Protein AF-0000000086955171 (afdb_homodimer)

Nearest PDB structures (foldseek):
  4yei-assembly3_C  TM=7.256E-01  e=2.976E-11  synthetic construct
  4yc5-assembly1_A  TM=7.145E-01  e=1.387E-10  synthetic construct
  4ycq-assembly1_A-2  TM=5.411E-01  e=2.976E-11  synthetic construct
  2j8k-assembly1_A  TM=6.136E-01  e=1.317E-10  Nostoc punctiforme
  5dzb-assembly3_E  TM=5.858E-01  e=3.675E-10  synthetic construct

Sequence (296 aa):
MANLSRCNLAHANLCCANLERADLSGSVLDYANLQGVKMLCSNAEGASLKSCNFEDPSGLKANLEGANLKGVDMEGSQMTGINLRVATLKNAKLKNCNLRGATLAGTDLENCDLSGCDLQEANLRGSNVKGAIFEEMLTPLHMSQSVRMANLSRCNLAHANLCCANLERADLSGSVLDYANLQGVKMLCSNAEGASLKSCNFEDPSGLKANLEGANLKGVDMEGSQMTGINLRVATLKNAKLKNCNLRGATLAGTDLENCDLSGCDLQEANLRGSNVKGAIFEEMLTPLHMSQSVR

Foldseek 3Di:
DAEQDLHEQDQHECALPEQDQYEHDNYEHDQYEQALYEHAQYEHHQYEQEQYEHDDPVPRAYEHDQYEQDCYEHDNYEHDLHEDHLYEHANYEQALYEHHNYEQANYECALYEDENYECHNYHNANYACHNYHHHNYPDDDPVPRPND/DAEQDLHEQDQHECALPEQDQYEHDNYEHDQYEQALYEHAQYEHAQYEQEQYENDDPVPRAYEHDQYEQDCYEHDNYEHDLHEDHLYEHANYEQALYEHHNYEQANYECALYEDENYECHNYHNANYACHNYHHHNYPDDDPPPRDND

InterPro domains:
  IPR001646 Pentapeptide repeat [PF00805] (2-39)
  IPR001646 Pentapeptide repeat [PF00805] (61-85)
  IPR001646 Pentapeptide repeat [PF00805] (97-135)
  IPR051082 Pentapeptide repeat and BTB/POZ domain-containing protein [PTHR14136] (1-148)

Solvent-accessible surface area (backbone atoms only — not comparable to full-atom values): 11760 Å² total; per-residue (Å²): 92,25,33,40,45,60,17,37,39,51,59,19,36,37,49,58,20,34,37,44,48,16,33,33,31,48,12,34,32,35,49,14,36,33,21,32,20,32,28,37,46,14,34,30,37,50,13,35,35,30,44,20,37,25,53,34,95,87,65,44,52,18,33,32,34,45,15,36,30,34,44,18,34,32,36,49,15,38,31,45,42,24,31,33,34,49,13,35,30,36,51,16,35,34,34,45,16,34,31,33,45,15,34,32,33,45,15,33,31,32,44,16,34,37,30,41,18,30,44,46,77,38,39,46,42,62,18,38,56,58,72,40,40,68,51,69,48,73,36,78,72,76,63,80,52,51,71,112,92,25,33,39,44,61,17,36,38,49,58,18,36,37,49,57,19,34,37,44,49,16,32,32,32,48,13,33,32,35,50,14,35,34,20,32,19,33,28,37,47,15,34,29,38,50,14,34,36,30,43,19,36,25,54,34,95,86,64,45,51,17,32,32,34,44,14,36,30,35,44,18,34,33,38,49,15,38,30,42,41,24,31,33,34,48,13,35,30,36,50,16,36,34,33,45,17,35,31,32,44,14,33,31,33,46,15,32,30,31,45,16,34,36,30,41,18,30,44,46,76,39,39,47,42,62,17,37,56,58,73,40,40,68,51,69,48,74,36,79,72,76,62,81,51,50,71,113

pLDDT: mean 93.08, std 12.53, range [38.97, 98.94]

Structure (mmCIF, N/CA/C/O backbone):
data_AF-0000000086955171-model_v1
#
loop_
_entity.id
_entity.type
_entity.pdbx_description
1 polymer 'BTB/POZ domain-containing protein KCTD9-like'
#
loop_
_atom_site.group_PDB
_atom_site.id
_atom_site.type_symbol
_atom_site.label_atom_id
_atom_site.label_alt_id
_atom_site.label_comp_id
_atom_site.label_asym_id
_atom_site.label_entity_id
_atom_site.label_seq_id
_atom_site.pdbx_PDB_ins_code
_atom_site.Cartn_x
_atom_site.Cartn_y
_atom_site.Cartn_z
_atom_site.occupancy
_atom_site.B_iso_or_equiv
_atom_site.auth_seq_id
_atom_site.auth_comp_id
_atom_site.auth_asym_id
_atom_site.auth_atom_id
_atom_site.pdbx_PDB_model_num
ATOM 1 N N . MET A 1 1 ? -12.992 -2.246 3.184 1 87.06 1 MET A N 1
ATOM 2 C CA . MET A 1 1 ? -12.188 -2.906 2.158 1 87.06 1 MET A CA 1
ATOM 3 C C . MET A 1 1 ? -11.25 -1.917 1.485 1 87.06 1 MET A C 1
ATOM 5 O O . MET A 1 1 ? -11.664 -0.837 1.066 1 87.06 1 MET A O 1
ATOM 9 N N . ALA A 1 2 ? -9.984 -2.277 1.567 1 95.88 2 ALA A N 1
ATOM 10 C CA . ALA A 1 2 ? -9.031 -1.368 0.937 1 95.88 2 ALA A CA 1
ATOM 11 C C . ALA A 1 2 ? -9.094 -1.479 -0.584 1 95.88 2 ALA A C 1
ATOM 13 O O . ALA A 1 2 ? -9.312 -2.564 -1.125 1 95.88 2 ALA A O 1
ATOM 14 N N . ASN A 1 3 ? -9.055 -0.329 -1.265 1 98.19 3 ASN A N 1
ATOM 15 C CA . ASN A 1 3 ? -8.953 -0.269 -2.719 1 98.19 3 ASN A CA 1
ATOM 16 C C . ASN A 1 3 ? -7.609 0.307 -3.162 1 98.19 3 ASN A C 1
ATOM 18 O O . ASN A 1 3 ? -7.348 1.498 -2.979 1 98.19 3 ASN A O 1
ATOM 22 N N . LEU A 1 4 ? -6.773 -0.566 -3.686 1 98.25 4 LEU A N 1
ATOM 23 C CA . LEU A 1 4 ? -5.449 -0.206 -4.18 1 98.25 4 LEU A CA 1
ATOM 24 C C . LEU A 1 4 ? -5.344 -0.458 -5.68 1 98.25 4 LEU A C 1
ATOM 26 O O . LEU A 1 4 ? -4.254 -0.722 -6.195 1 98.25 4 LEU A O 1
ATOM 30 N N . SER A 1 5 ? -6.52 -0.448 -6.371 1 98.19 5 SER A N 1
ATOM 31 C CA . SER A 1 5 ? -6.512 -0.681 -7.812 1 98.19 5 SER A CA 1
ATOM 32 C C . SER A 1 5 ? -5.688 0.377 -8.539 1 98.19 5 SER A C 1
ATOM 34 O O . SER A 1 5 ? -5.734 1.558 -8.188 1 98.19 5 SER A O 1
ATOM 36 N N . ARG A 1 6 ? -4.852 -0.09 -9.445 1 97.75 6 ARG A N 1
ATOM 37 C CA . ARG A 1 6 ? -4.051 0.724 -10.352 1 97.75 6 ARG A CA 1
ATOM 38 C C . ARG A 1 6 ? -2.98 1.498 -9.594 1 97.75 6 ARG A C 1
ATOM 40 O O . ARG A 1 6 ? -2.322 2.377 -10.156 1 97.75 6 ARG A O 1
ATOM 47 N N . CYS A 1 7 ? -2.771 1.137 -8.336 1 98.12 7 CYS A N 1
ATOM 48 C CA . CYS A 1 7 ? -1.687 1.752 -7.582 1 98.12 7 CYS A CA 1
ATOM 49 C C . CYS A 1 7 ? -0.346 1.121 -7.938 1 98.12 7 CYS A C 1
ATOM 51 O O . CYS A 1 7 ? -0.301 0.026 -8.5 1 98.12 7 CYS A O 1
ATOM 53 N N . ASN A 1 8 ? 0.705 1.917 -7.719 1 98.56 8 ASN A N 1
ATOM 54 C CA . ASN A 1 8 ? 2.059 1.406 -7.902 1 98.56 8 ASN A CA 1
ATOM 55 C C . ASN A 1 8 ? 2.756 1.169 -6.562 1 98.56 8 ASN A C 1
ATOM 57 O O . ASN A 1 8 ? 3.129 2.121 -5.875 1 98.56 8 ASN A O 1
ATOM 61 N N . LEU A 1 9 ? 2.932 -0.062 -6.258 1 98.19 9 LEU A N 1
ATOM 62 C CA . LEU A 1 9 ? 3.551 -0.509 -5.016 1 98.19 9 LEU A CA 1
ATOM 63 C C . LEU A 1 9 ? 4.852 -1.255 -5.293 1 98.19 9 LEU A C 1
ATOM 65 O O . LEU A 1 9 ? 5.246 -2.129 -4.52 1 98.19 9 LEU A O 1
ATOM 69 N N . ALA A 1 10 ? 5.492 -0.911 -6.438 1 98.44 10 ALA A N 1
ATOM 70 C CA . ALA A 1 10 ? 6.746 -1.576 -6.773 1 98.44 10 ALA A CA 1
ATOM 71 C C . ALA A 1 10 ? 7.797 -1.34 -5.691 1 98.44 10 ALA A C 1
ATOM 73 O O . ALA A 1 10 ? 7.93 -0.226 -5.18 1 98.44 10 ALA A O 1
ATOM 74 N N . HIS A 1 11 ? 8.461 -2.396 -5.336 1 97.5 11 HIS A N 1
ATOM 75 C CA . HIS A 1 11 ? 9.57 -2.371 -4.387 1 97.5 11 HIS A CA 1
ATOM 76 C C . HIS A 1 11 ? 9.07 -2.131 -2.967 1 97.5 11 HIS A C 1
ATOM 78 O O . HIS A 1 11 ? 9.875 -2.025 -2.033 1 97.5 11 HIS A O 1
ATOM 84 N N . ALA A 1 12 ? 7.801 -2.078 -2.738 1 98.12 12 ALA A N 1
ATOM 85 C CA . ALA A 1 12 ? 7.27 -1.883 -1.394 1 98.12 12 ALA A CA 1
ATOM 86 C C . ALA A 1 12 ? 7.57 -3.086 -0.504 1 98.12 12 ALA A C 1
ATOM 88 O O . ALA A 1 12 ? 7.758 -4.199 -0.999 1 98.12 12 ALA A O 1
ATOM 89 N N . ASN A 1 13 ? 7.715 -2.789 0.777 1 98.31 13 ASN A N 1
ATOM 90 C CA . ASN A 1 13 ? 7.77 -3.854 1.773 1 98.31 13 ASN A CA 1
ATOM 91 C C . ASN A 1 13 ? 6.422 -4.031 2.475 1 98.31 13 ASN A C 1
ATOM 93 O O . ASN A 1 13 ? 6.062 -3.236 3.342 1 98.31 13 ASN A O 1
ATOM 97 N N . LEU A 1 14 ? 5.719 -5.086 2.09 1 98.06 14 LEU A N 1
ATOM 98 C CA . LEU A 1 14 ? 4.383 -5.359 2.607 1 98.06 14 LEU A CA 1
ATOM 99 C C . LEU A 1 14 ? 4.391 -6.594 3.506 1 98.06 14 LEU A C 1
ATOM 101 O O . LEU A 1 14 ? 3.391 -7.309 3.592 1 98.06 14 LEU A O 1
ATOM 105 N N . CYS A 1 15 ? 5.59 -6.836 4.09 1 96.56 15 CYS A N 1
ATOM 106 C CA . CYS A 1 15 ? 5.73 -8.008 4.949 1 96.56 15 CYS A CA 1
ATOM 107 C C . CYS A 1 15 ? 4.672 -8.008 6.047 1 96.56 15 CYS A C 1
ATOM 109 O O . CYS A 1 15 ? 4.512 -7.016 6.758 1 96.56 15 CYS A O 1
ATOM 111 N N . CYS A 1 16 ? 3.965 -9.07 6.043 1 95.56 16 CYS A N 1
ATOM 112 C CA . CYS A 1 16 ? 2.992 -9.359 7.094 1 95.56 16 CYS A CA 1
ATOM 113 C C . CYS A 1 16 ? 1.795 -8.422 6.996 1 95.56 16 CYS A C 1
ATOM 115 O O . CYS A 1 16 ? 1.016 -8.305 7.945 1 95.56 16 CYS A O 1
ATOM 117 N N . ALA A 1 17 ? 1.565 -7.75 5.875 1 97.88 17 ALA A N 1
ATOM 118 C CA . ALA A 1 17 ? 0.38 -6.922 5.668 1 97.88 17 ALA A CA 1
ATOM 119 C C . ALA A 1 17 ? -0.874 -7.781 5.539 1 97.88 17 ALA A C 1
ATOM 121 O O . ALA A 1 17 ? -0.795 -8.953 5.152 1 97.88 17 ALA A O 1
ATOM 122 N N . ASN A 1 18 ? -1.993 -7.211 6 1 98.19 18 ASN A N 1
ATOM 123 C CA . ASN A 1 18 ? -3.291 -7.832 5.762 1 98.19 18 ASN A CA 1
ATOM 124 C C . ASN A 1 18 ? -4.066 -7.109 4.664 1 98.19 18 ASN A C 1
ATOM 126 O O . ASN A 1 18 ? -4.496 -5.969 4.852 1 98.19 18 ASN A O 1
ATOM 130 N N . LEU A 1 19 ? -4.25 -7.781 3.547 1 98.31 19 LEU A N 1
ATOM 131 C CA . LEU A 1 19 ? -4.953 -7.258 2.383 1 98.31 19 LEU A CA 1
ATOM 132 C C . LEU A 1 19 ? -6.129 -8.156 2.01 1 98.31 19 LEU A C 1
ATOM 134 O O . LEU A 1 19 ? -6.422 -8.344 0.828 1 98.31 19 LEU A O 1
ATOM 138 N N . GLU A 1 20 ? -6.715 -8.742 3.057 1 97.94 20 GLU A N 1
ATOM 139 C CA . GLU A 1 20 ? -7.891 -9.578 2.836 1 97.94 20 GLU A CA 1
ATOM 140 C C . GLU A 1 20 ? -9.008 -8.797 2.156 1 97.94 20 GLU A C 1
ATOM 142 O O . GLU A 1 20 ? -9.359 -7.695 2.592 1 97.94 20 GLU A O 1
ATOM 147 N N . ARG A 1 21 ? -9.438 -9.281 1.086 1 98.12 21 ARG A N 1
ATOM 148 C CA . ARG A 1 21 ? -10.57 -8.766 0.318 1 98.12 21 ARG A CA 1
ATOM 149 C C . ARG A 1 21 ? -10.227 -7.434 -0.335 1 98.12 21 ARG A C 1
ATOM 151 O O . ARG A 1 21 ? -11.102 -6.746 -0.86 1 98.12 21 ARG A O 1
ATOM 158 N N . ALA A 1 22 ? -9.016 -7.039 -0.329 1 98.5 22 ALA A N 1
ATOM 159 C CA . ALA A 1 22 ? -8.625 -5.777 -0.956 1 98.5 22 ALA A CA 1
ATOM 160 C C . ALA A 1 22 ? -8.711 -5.871 -2.477 1 98.5 22 ALA A C 1
ATOM 162 O O . ALA A 1 22 ? -8.656 -6.965 -3.043 1 98.5 22 ALA A O 1
ATOM 163 N N . ASP A 1 23 ? -8.945 -4.738 -3.051 1 98.69 23 ASP A N 1
ATOM 164 C CA . ASP A 1 23 ? -8.875 -4.66 -4.508 1 98.69 23 ASP A CA 1
ATOM 165 C C . ASP A 1 23 ? -7.496 -4.18 -4.965 1 98.69 23 ASP A C 1
ATOM 167 O O . ASP A 1 23 ? -7.121 -3.029 -4.719 1 98.69 23 ASP A O 1
ATOM 171 N N . LEU A 1 24 ? -6.738 -5.062 -5.609 1 98.62 24 LEU A N 1
ATOM 172 C CA . LEU A 1 24 ? -5.414 -4.762 -6.137 1 98.62 24 LEU A CA 1
ATOM 173 C C . LEU A 1 24 ? -5.398 -4.863 -7.66 1 98.62 24 LEU A C 1
ATOM 175 O O . LEU A 1 24 ? -4.344 -5.062 -8.266 1 98.62 24 LEU A O 1
ATOM 179 N N . SER A 1 25 ? -6.645 -4.812 -8.273 1 98.62 25 SER A N 1
ATOM 180 C CA . SER A 1 25 ? -6.719 -5 -9.719 1 98.62 25 SER A CA 1
ATOM 181 C C . SER A 1 25 ? -5.891 -3.955 -10.453 1 98.62 25 SER A C 1
ATOM 183 O O . SER A 1 25 ? -5.949 -2.766 -10.133 1 98.62 25 SER A O 1
ATOM 185 N N . GLY A 1 26 ? -5.137 -4.426 -11.375 1 98.62 26 GLY A N 1
ATOM 186 C CA . GLY A 1 26 ? -4.348 -3.549 -12.219 1 98.62 26 GLY A CA 1
ATOM 187 C C . GLY A 1 26 ? -3.191 -2.889 -11.492 1 98.62 26 GLY A C 1
ATOM 188 O O . GLY A 1 26 ? -2.498 -2.039 -12.055 1 98.62 26 GLY A O 1
ATOM 189 N N . SER A 1 27 ? -2.9 -3.24 -10.281 1 98.62 27 SER A N 1
ATOM 190 C CA . SER A 1 27 ? -1.805 -2.639 -9.523 1 98.62 27 SER A CA 1
ATOM 191 C C . SER A 1 27 ? -0.461 -3.232 -9.938 1 98.62 27 SER A C 1
ATOM 193 O O . SER A 1 27 ? -0.413 -4.242 -10.641 1 98.62 27 SER A O 1
ATOM 195 N N . VAL A 1 28 ? 0.596 -2.525 -9.578 1 98.81 28 VAL A N 1
ATOM 196 C CA . VAL A 1 28 ? 1.957 -2.988 -9.836 1 98.81 28 VAL A CA 1
ATOM 197 C C . VAL A 1 28 ? 2.666 -3.258 -8.508 1 98.81 28 VAL A C 1
ATOM 199 O O . VAL A 1 28 ? 2.898 -2.336 -7.723 1 98.81 28 VAL A O 1
ATOM 202 N N . LEU A 1 29 ? 2.994 -4.555 -8.25 1 98.75 29 LEU A N 1
ATOM 203 C CA . LEU A 1 29 ? 3.693 -4.934 -7.023 1 98.75 29 LEU A CA 1
ATOM 204 C C . LEU A 1 29 ? 5.062 -5.527 -7.34 1 98.75 29 LEU A C 1
ATOM 206 O O . LEU A 1 29 ? 5.609 -6.289 -6.543 1 98.75 29 LEU A O 1
ATOM 210 N N . ASP A 1 30 ? 5.625 -5.16 -8.562 1 98.81 30 ASP A N 1
ATOM 211 C CA . ASP A 1 30 ? 6.887 -5.762 -8.984 1 98.81 30 ASP A CA 1
ATOM 212 C C . ASP A 1 30 ? 7.977 -5.547 -7.938 1 98.81 30 ASP A C 1
ATOM 214 O O . ASP A 1 30 ? 8.125 -4.445 -7.41 1 98.81 30 ASP A O 1
ATOM 218 N N . TYR A 1 31 ? 8.727 -6.621 -7.586 1 98.31 31 TYR A N 1
ATOM 219 C CA . TYR A 1 31 ? 9.875 -6.637 -6.688 1 98.31 31 TYR A CA 1
ATOM 220 C C . TYR A 1 31 ? 9.453 -6.355 -5.254 1 98.31 31 TYR A C 1
ATOM 222 O O . TYR A 1 31 ? 10.297 -6.117 -4.383 1 98.31 31 TYR A O 1
ATOM 230 N N . ALA A 1 32 ? 8.203 -6.375 -4.93 1 98.62 32 ALA A N 1
ATOM 231 C CA . ALA A 1 32 ? 7.727 -6.137 -3.572 1 98.62 32 ALA A CA 1
ATOM 232 C C . ALA A 1 32 ? 8.039 -7.32 -2.662 1 98.62 32 ALA 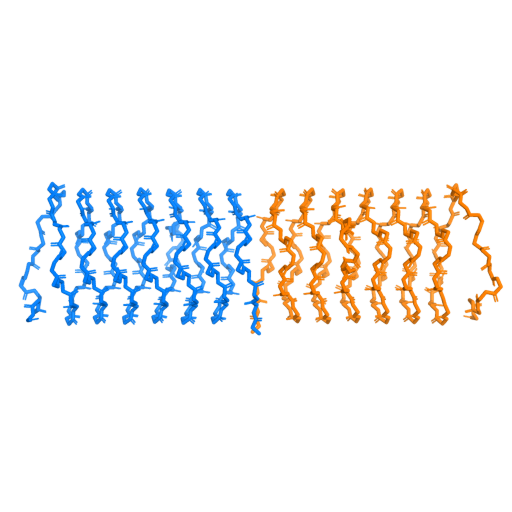A C 1
ATOM 234 O O . ALA A 1 32 ? 8.164 -8.453 -3.131 1 98.62 32 ALA A O 1
ATOM 235 N N . ASN A 1 33 ? 8.25 -7.02 -1.461 1 98.44 33 ASN A N 1
ATOM 236 C CA . ASN A 1 33 ? 8.328 -8.039 -0.419 1 98.44 33 ASN A CA 1
ATOM 237 C C . ASN A 1 33 ? 6.949 -8.359 0.156 1 98.44 33 ASN A C 1
ATOM 239 O O . ASN A 1 33 ? 6.316 -7.504 0.776 1 98.44 33 ASN A O 1
ATOM 243 N N . LEU A 1 34 ? 6.535 -9.633 -0.051 1 98.44 34 LEU A N 1
ATOM 2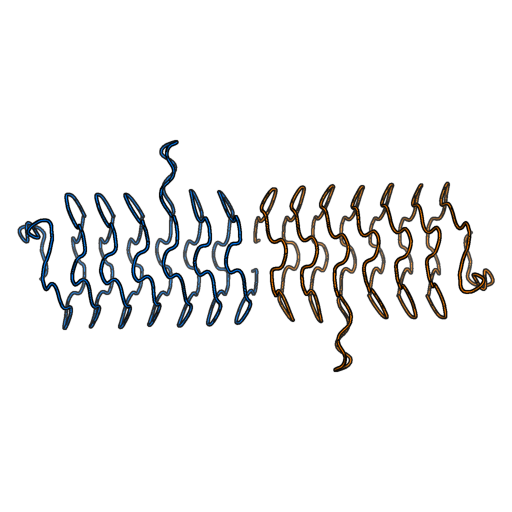44 C CA . LEU A 1 34 ? 5.184 -10.031 0.329 1 98.44 34 LEU A CA 1
ATOM 245 C C . LEU A 1 34 ? 5.215 -11.188 1.315 1 98.44 34 LEU A C 1
ATOM 247 O O . LEU A 1 34 ? 4.316 -12.039 1.312 1 98.44 34 LEU A O 1
ATOM 251 N N . GLN A 1 35 ? 6.309 -11.242 2.057 1 97.56 35 GLN A N 1
ATOM 252 C CA . GLN A 1 35 ? 6.453 -12.297 3.055 1 97.56 35 GLN A CA 1
ATOM 253 C C . GLN A 1 35 ? 5.328 -12.242 4.082 1 97.56 35 GLN A C 1
ATOM 255 O O . GLN A 1 35 ? 5.09 -11.195 4.691 1 97.56 35 GLN A O 1
ATOM 260 N N . GLY A 1 36 ? 4.688 -13.391 4.254 1 97.12 36 GLY A N 1
ATOM 261 C CA . GLY A 1 36 ? 3.668 -13.5 5.281 1 97.12 36 GLY A CA 1
ATOM 262 C C . GLY A 1 36 ? 2.43 -12.672 4.984 1 97.12 36 GLY A C 1
ATOM 263 O O . GLY A 1 36 ? 1.584 -12.477 5.859 1 97.12 36 GLY A O 1
ATOM 264 N N . VAL A 1 37 ? 2.207 -12.273 3.773 1 98.38 37 VAL A N 1
ATOM 265 C CA . VAL A 1 37 ? 1.082 -11.414 3.438 1 98.38 37 VAL A CA 1
ATOM 266 C C . VAL A 1 37 ? -0.215 -12.219 3.463 1 98.38 37 VAL A C 1
ATOM 268 O O . VAL A 1 37 ? -0.227 -13.398 3.104 1 98.38 37 VAL A O 1
ATOM 271 N N . LYS A 1 38 ? -1.281 -11.648 3.93 1 97.88 38 LYS A N 1
ATOM 272 C CA . LYS A 1 38 ? -2.623 -12.219 3.855 1 97.88 38 LYS A CA 1
ATOM 273 C C . LYS A 1 38 ? -3.455 -11.531 2.775 1 97.88 38 LYS A C 1
ATOM 275 O O . LYS A 1 38 ? -3.863 -10.383 2.938 1 97.88 38 LYS A O 1
ATOM 280 N N . MET A 1 39 ? -3.703 -12.242 1.729 1 98.56 39 MET A N 1
ATOM 281 C CA . MET A 1 39 ? -4.457 -11.719 0.594 1 98.56 39 MET A CA 1
ATOM 282 C C . MET A 1 39 ? -5.656 -12.602 0.28 1 98.56 39 MET A C 1
ATOM 284 O O . MET A 1 39 ? -5.945 -12.875 -0.888 1 98.56 39 MET A O 1
ATOM 288 N N . LEU A 1 40 ? -6.273 -13.133 1.396 1 98.31 40 LEU A N 1
ATOM 289 C CA . LEU A 1 40 ? -7.426 -14 1.195 1 98.31 40 LEU A CA 1
ATOM 290 C C . LEU A 1 40 ? -8.539 -13.266 0.449 1 98.31 40 LEU A C 1
ATOM 292 O O . LEU A 1 40 ? -8.844 -12.117 0.765 1 98.31 40 LEU A O 1
ATOM 296 N N . CYS A 1 41 ? -9.031 -13.867 -0.593 1 98.56 41 CYS A N 1
ATOM 297 C CA . CYS A 1 41 ? -10.18 -13.383 -1.353 1 98.56 41 CYS A CA 1
ATOM 298 C C . CYS A 1 41 ? -9.922 -11.984 -1.897 1 98.56 41 CYS A C 1
ATOM 300 O O . CYS A 1 41 ? -10.852 -11.203 -2.066 1 98.56 41 CYS A O 1
ATOM 302 N N . SER A 1 42 ? -8.695 -11.633 -2.078 1 98.56 42 SER A N 1
ATOM 303 C CA . SER A 1 42 ? -8.367 -10.359 -2.717 1 98.56 42 SER A CA 1
ATOM 304 C C . SER A 1 42 ? -8.594 -10.422 -4.223 1 98.56 42 SER A C 1
ATOM 306 O O . SER A 1 42 ? -8.75 -11.508 -4.789 1 98.56 42 SER A O 1
ATOM 308 N N . ASN A 1 43 ? -8.812 -9.289 -4.789 1 98.81 43 ASN A N 1
ATOM 309 C CA . ASN A 1 43 ? -8.883 -9.172 -6.242 1 98.81 43 ASN A CA 1
ATOM 310 C C . ASN A 1 43 ? -7.602 -8.562 -6.812 1 98.81 43 ASN A C 1
ATOM 312 O O . ASN A 1 43 ? -7.367 -7.359 -6.668 1 98.81 43 ASN A O 1
ATOM 316 N N . ALA A 1 44 ? -6.805 -9.352 -7.465 1 98.75 44 ALA A N 1
ATOM 317 C CA . ALA A 1 44 ? -5.578 -8.859 -8.086 1 98.75 44 ALA A CA 1
ATOM 318 C C . ALA A 1 44 ? -5.594 -9.102 -9.594 1 98.75 44 ALA A C 1
ATOM 320 O O . ALA A 1 44 ? -4.559 -9.414 -10.188 1 98.75 44 ALA A O 1
ATOM 321 N N . GLU A 1 45 ? -6.832 -9 -10.172 1 98.69 45 GLU A N 1
ATOM 322 C CA . GLU A 1 45 ? -6.969 -9.227 -11.609 1 98.69 45 GLU A CA 1
ATOM 323 C C . GLU A 1 45 ? -6.086 -8.273 -12.406 1 98.69 45 GLU A C 1
ATOM 325 O O . GLU A 1 45 ? -6.148 -7.059 -12.219 1 98.69 45 GLU A O 1
ATOM 330 N N . GLY A 1 46 ? -5.281 -8.82 -13.242 1 98.62 46 GLY A N 1
ATOM 331 C CA . GLY A 1 46 ? -4.465 -8.031 -14.156 1 98.62 46 GLY A CA 1
ATOM 332 C C . GLY A 1 46 ? -3.314 -7.32 -13.461 1 98.62 46 GLY A C 1
ATOM 333 O O . GLY A 1 46 ? -2.639 -6.488 -14.07 1 98.62 46 GLY A O 1
ATOM 334 N N . ALA A 1 47 ? -3.027 -7.609 -12.227 1 98.75 47 ALA A N 1
ATOM 335 C CA . ALA A 1 47 ? -1.926 -6.977 -11.5 1 98.75 47 ALA A CA 1
ATOM 336 C C . ALA A 1 47 ? -0.583 -7.562 -11.93 1 98.75 47 ALA A C 1
ATOM 338 O O . ALA A 1 47 ? -0.532 -8.617 -12.562 1 98.75 47 ALA A O 1
ATOM 339 N N . SER A 1 48 ? 0.413 -6.781 -11.688 1 98.88 48 SER A N 1
ATOM 340 C CA . SER A 1 48 ? 1.771 -7.262 -11.922 1 98.88 48 SER A CA 1
ATOM 341 C C . SER A 1 48 ? 2.477 -7.574 -10.602 1 98.88 48 SER A C 1
ATOM 343 O O . SER A 1 48 ? 2.619 -6.703 -9.75 1 98.88 48 SER A O 1
ATOM 345 N N . LEU A 1 49 ? 2.875 -8.82 -10.422 1 98.75 49 LEU A N 1
ATOM 346 C CA . LEU A 1 49 ? 3.582 -9.297 -9.242 1 98.75 49 LEU A CA 1
ATOM 347 C C . LEU A 1 49 ? 4.887 -9.984 -9.625 1 98.75 49 LEU A C 1
ATOM 349 O O . LEU A 1 49 ? 5.199 -11.062 -9.117 1 98.75 49 LEU A O 1
ATOM 353 N N . LYS A 1 50 ? 5.621 -9.406 -10.617 1 98.75 50 LYS A N 1
ATOM 354 C CA . LYS A 1 50 ? 6.859 -10.016 -11.094 1 98.75 50 LYS A CA 1
ATOM 355 C C . LYS A 1 50 ? 7.969 -9.891 -10.047 1 98.75 50 LYS A C 1
ATOM 357 O O . LYS A 1 50 ? 8.133 -8.836 -9.438 1 98.75 50 LYS A O 1
ATOM 362 N N . SER A 1 51 ? 8.648 -10.984 -9.984 1 98.75 51 SER A N 1
ATOM 363 C CA . SER A 1 51 ? 9.852 -11.031 -9.148 1 98.75 51 SER A CA 1
ATOM 364 C C . SER A 1 51 ? 9.547 -10.602 -7.719 1 98.75 51 SER A C 1
ATOM 366 O O . SER A 1 51 ? 10.359 -9.914 -7.086 1 98.75 51 SER A O 1
ATOM 368 N N . CYS A 1 52 ? 8.391 -10.984 -7.16 1 98.62 52 CYS A N 1
ATOM 369 C CA . CYS A 1 52 ? 8.047 -10.727 -5.766 1 98.62 52 CYS A CA 1
ATOM 370 C C . CYS A 1 52 ? 8.617 -11.812 -4.859 1 98.62 52 CYS A C 1
ATOM 372 O O . CYS A 1 52 ? 8.984 -12.891 -5.328 1 98.62 52 CYS A O 1
ATOM 374 N N . ASN A 1 53 ? 8.75 -11.484 -3.617 1 98.5 53 ASN A N 1
ATOM 375 C CA . ASN A 1 53 ? 9.188 -12.43 -2.604 1 98.5 53 ASN A CA 1
ATOM 376 C C . ASN A 1 53 ? 8.07 -12.766 -1.62 1 98.5 53 ASN A C 1
ATOM 378 O O . ASN A 1 53 ? 7.758 -11.969 -0.733 1 98.5 53 ASN A O 1
ATOM 382 N N . PHE A 1 54 ? 7.531 -14.008 -1.724 1 98.19 54 PHE A N 1
ATOM 383 C CA . PHE A 1 54 ? 6.492 -14.461 -0.806 1 98.19 54 PHE A CA 1
ATOM 384 C C . PHE A 1 54 ? 7.086 -15.328 0.298 1 98.19 54 PHE A C 1
ATOM 386 O O . PHE A 1 54 ? 6.371 -15.773 1.196 1 98.19 54 PHE A O 1
ATOM 393 N N . GLU A 1 55 ? 8.305 -15.57 0.166 1 95.94 55 GLU A N 1
ATOM 394 C CA . GLU A 1 55 ? 8.93 -16.547 1.062 1 95.94 55 GLU A CA 1
ATOM 395 C C . GLU A 1 55 ? 9.383 -15.883 2.359 1 95.94 55 GLU A C 1
ATOM 397 O O . GLU A 1 55 ? 10.117 -14.891 2.334 1 95.94 55 GLU A O 1
ATOM 402 N N . ASP A 1 56 ? 8.859 -16.453 3.463 1 90.81 56 ASP A N 1
ATOM 403 C CA . ASP A 1 56 ? 9.281 -16 4.789 1 90.81 56 ASP A CA 1
ATOM 404 C C . ASP A 1 56 ? 10.195 -17.031 5.449 1 90.81 56 ASP A C 1
ATOM 406 O O . ASP A 1 56 ? 9.781 -18.156 5.711 1 90.81 56 ASP A O 1
ATOM 410 N N . PRO A 1 57 ? 11.445 -16.578 5.75 1 86.5 57 PRO A N 1
ATOM 411 C CA . PRO A 1 57 ? 12.367 -17.516 6.406 1 86.5 57 PRO A CA 1
ATOM 412 C C . PRO A 1 57 ? 11.859 -17.984 7.766 1 86.5 57 PRO A C 1
ATOM 414 O O . PRO A 1 57 ? 12.273 -19.047 8.25 1 86.5 57 PRO A O 1
ATOM 417 N N . SER A 1 58 ? 10.938 -17.203 8.375 1 87.31 58 SER A N 1
ATOM 418 C CA . SER A 1 58 ? 10.414 -17.547 9.688 1 87.31 58 SER A CA 1
ATOM 419 C C . SER A 1 58 ? 9.336 -18.625 9.594 1 87.31 58 SER A C 1
ATOM 421 O O . SER A 1 58 ? 8.953 -19.219 10.602 1 87.31 58 SER A O 1
ATOM 423 N N . GLY A 1 59 ? 8.875 -18.938 8.438 1 88 59 GLY A N 1
ATOM 424 C CA . GLY A 1 59 ? 7.902 -20.016 8.25 1 88 59 GLY A CA 1
ATOM 425 C C . GLY A 1 59 ? 6.488 -19.5 8.039 1 88 59 GLY A C 1
ATOM 426 O O . GLY A 1 59 ? 5.574 -20.281 7.777 1 88 59 GLY A O 1
ATOM 427 N N . LEU A 1 60 ? 6.348 -18.234 8.125 1 90.25 60 LEU A N 1
ATOM 428 C CA . LEU A 1 60 ? 5.016 -17.688 7.867 1 90.25 60 LEU A CA 1
ATOM 429 C C . LEU A 1 60 ? 4.707 -17.719 6.375 1 90.25 60 LEU A C 1
ATOM 431 O O . LEU A 1 60 ? 5.43 -17.109 5.578 1 90.25 60 LEU A O 1
ATOM 435 N N . LYS A 1 61 ? 3.65 -18.406 6.035 1 95.38 61 LYS A N 1
ATOM 436 C CA . LYS A 1 61 ? 3.32 -18.594 4.629 1 95.38 61 LYS A CA 1
ATOM 437 C C . LYS A 1 61 ? 2.383 -17.5 4.125 1 95.38 61 LYS A C 1
ATOM 439 O O . LYS A 1 61 ? 1.468 -17.094 4.84 1 95.38 61 LYS A O 1
ATOM 444 N N . ALA A 1 62 ? 2.666 -16.953 2.982 1 98.38 62 ALA A N 1
ATOM 445 C CA . ALA A 1 62 ? 1.726 -16.047 2.326 1 98.38 62 ALA A CA 1
ATOM 446 C C . ALA A 1 62 ? 0.43 -16.781 1.968 1 98.38 62 ALA A C 1
ATOM 448 O O . ALA A 1 62 ? 0.452 -17.938 1.582 1 98.38 62 ALA A O 1
ATOM 449 N N . ASN A 1 63 ? -0.626 -16.141 2.188 1 98.62 63 ASN A N 1
ATOM 450 C CA . ASN A 1 63 ? -1.936 -16.75 1.998 1 98.62 63 ASN A CA 1
ATOM 451 C C . ASN A 1 63 ? -2.775 -15.977 0.983 1 98.62 63 ASN A C 1
ATOM 453 O O . ASN A 1 63 ? -3.217 -14.859 1.257 1 98.62 63 ASN A O 1
ATOM 457 N N . LEU A 1 64 ? -2.986 -16.547 -0.177 1 98.75 64 LEU A N 1
ATOM 458 C CA . LEU A 1 64 ? -3.814 -15.961 -1.227 1 98.75 64 LEU A CA 1
ATOM 459 C C . LEU A 1 64 ? -5.012 -16.859 -1.532 1 98.75 64 LEU A C 1
ATOM 461 O O . LEU A 1 64 ? -5.469 -16.922 -2.678 1 98.75 64 LEU A O 1
ATOM 465 N N . GLU A 1 65 ? -5.453 -17.547 -0.486 1 98.75 65 GLU A N 1
ATOM 466 C CA . GLU A 1 65 ? -6.586 -18.453 -0.658 1 98.75 65 GLU A CA 1
ATOM 467 C C . GLU A 1 65 ? -7.789 -17.734 -1.243 1 98.75 65 GLU A C 1
ATOM 469 O O . GLU A 1 65 ? -8.172 -16.656 -0.757 1 98.75 65 GLU A O 1
ATOM 474 N N . GLY A 1 66 ? -8.297 -18.266 -2.295 1 98.69 66 GLY A N 1
ATOM 475 C CA . GLY A 1 66 ? -9.531 -17.75 -2.879 1 98.69 66 GLY A CA 1
ATOM 476 C C . GLY A 1 66 ? -9.336 -16.438 -3.625 1 98.69 66 GLY A C 1
ATOM 477 O O . GLY A 1 66 ? -10.312 -15.812 -4.047 1 98.69 66 GLY A O 1
ATOM 478 N N . ALA A 1 67 ? -8.172 -15.977 -3.814 1 98.81 67 ALA A N 1
ATOM 479 C CA . ALA A 1 67 ? -7.918 -14.711 -4.492 1 98.81 67 ALA A CA 1
ATOM 480 C C . ALA A 1 67 ? -8.219 -14.812 -5.984 1 98.81 67 ALA A C 1
ATOM 482 O O . ALA A 1 67 ? -8.148 -15.906 -6.562 1 98.81 67 ALA A O 1
ATOM 483 N N . ASN A 1 68 ? -8.664 -13.758 -6.512 1 98.94 68 ASN A N 1
ATOM 484 C CA . ASN A 1 68 ? -8.773 -13.633 -7.961 1 98.94 68 ASN A CA 1
ATOM 485 C C . ASN A 1 68 ? -7.469 -13.125 -8.578 1 98.94 68 ASN A C 1
ATOM 487 O O . ASN A 1 68 ? -7.16 -11.938 -8.5 1 98.94 68 ASN A O 1
ATOM 491 N N . LEU A 1 69 ? -6.777 -14.016 -9.242 1 98.81 69 LEU A N 1
ATOM 492 C CA . LEU A 1 69 ? -5.48 -13.719 -9.836 1 98.81 69 LEU A CA 1
ATOM 493 C C . LEU A 1 69 ? -5.512 -13.914 -11.352 1 98.81 69 LEU A C 1
ATOM 495 O O . LEU A 1 69 ? -4.512 -14.305 -11.953 1 98.81 69 LEU A O 1
ATOM 499 N N . LYS A 1 70 ? -6.727 -13.711 -11.875 1 98.62 70 LYS A N 1
ATOM 500 C CA . LYS A 1 70 ? -6.871 -13.859 -13.32 1 98.62 70 LYS A CA 1
ATOM 501 C C . LYS A 1 70 ? -5.965 -12.883 -14.07 1 98.62 70 LYS A C 1
ATOM 503 O O . LYS A 1 70 ? -5.969 -11.688 -13.789 1 98.62 70 LYS A O 1
ATOM 508 N N . GLY A 1 71 ? -5.188 -13.445 -14.945 1 98.5 71 GLY A N 1
ATOM 509 C CA . GLY A 1 71 ? -4.367 -12.625 -15.82 1 98.5 71 GLY A CA 1
ATOM 510 C C . GLY A 1 71 ? -3.191 -11.984 -15.109 1 98.5 71 GLY A C 1
ATOM 511 O O . GLY A 1 71 ? -2.533 -11.102 -15.664 1 98.5 71 GLY A O 1
ATOM 512 N N . VAL A 1 72 ? -2.82 -12.375 -13.914 1 98.81 72 VAL A N 1
ATOM 513 C CA . VAL A 1 72 ? -1.721 -11.781 -13.164 1 98.81 72 VAL A CA 1
ATOM 514 C C . VAL A 1 72 ? -0.386 -12.227 -13.758 1 98.81 72 VAL A C 1
ATOM 516 O O . VAL A 1 72 ? -0.283 -13.32 -14.312 1 98.81 72 VAL A O 1
ATOM 519 N N . ASP A 1 73 ? 0.569 -11.359 -13.695 1 98.75 73 ASP A N 1
ATOM 520 C CA . ASP A 1 73 ? 1.938 -11.719 -14.055 1 98.75 73 ASP A CA 1
ATOM 521 C C . ASP A 1 73 ? 2.803 -11.898 -12.805 1 98.75 73 ASP A C 1
ATOM 523 O O . ASP A 1 73 ? 3.137 -10.922 -12.133 1 98.75 73 ASP A O 1
ATOM 527 N N . MET A 1 74 ? 3.189 -13.148 -12.5 1 98.56 74 MET A N 1
ATOM 528 C CA . MET A 1 74 ? 3.982 -13.461 -11.312 1 98.56 74 MET A CA 1
ATOM 529 C C . MET A 1 74 ? 5.352 -14.008 -11.703 1 98.56 74 MET A C 1
ATOM 531 O O . MET A 1 74 ? 6.012 -14.672 -10.906 1 98.56 74 MET A O 1
ATOM 535 N N . GLU A 1 75 ? 5.75 -13.703 -12.969 1 98.12 75 GLU A N 1
ATOM 536 C CA . GLU A 1 75 ? 6.969 -14.297 -13.5 1 98.12 75 GLU A CA 1
ATOM 537 C C . GLU A 1 75 ? 8.156 -14.039 -12.578 1 98.12 75 GLU A C 1
ATOM 539 O O . GLU A 1 75 ? 8.383 -12.906 -12.148 1 98.12 75 GLU A O 1
ATOM 544 N N . GLY A 1 76 ? 8.852 -15.094 -12.234 1 97.88 76 GLY A N 1
ATOM 545 C CA . GLY A 1 76 ? 10.094 -14.992 -11.484 1 97.88 76 GLY A CA 1
ATOM 546 C C . GLY A 1 76 ? 9.883 -14.82 -9.992 1 97.88 76 GLY A C 1
ATOM 547 O O . GLY A 1 76 ? 10.852 -14.656 -9.242 1 97.88 76 GLY A O 1
ATOM 548 N N . SER A 1 77 ? 8.68 -14.938 -9.469 1 98.44 77 SER A N 1
ATOM 549 C CA . SER A 1 77 ? 8.406 -14.719 -8.055 1 98.44 77 SER A CA 1
ATOM 550 C C . SER A 1 77 ? 8.758 -15.953 -7.23 1 98.44 77 SER A C 1
ATOM 552 O O . SER A 1 77 ? 8.695 -17.078 -7.73 1 98.44 77 SER A O 1
ATOM 554 N N . GLN A 1 78 ? 9.25 -15.727 -6.078 1 98 78 GLN A N 1
ATOM 555 C CA . GLN A 1 78 ? 9.539 -16.766 -5.102 1 98 78 GLN A CA 1
ATOM 556 C C . GLN A 1 78 ? 8.328 -17.047 -4.219 1 98 78 GLN A C 1
ATOM 558 O O . GLN A 1 78 ? 7.98 -16.234 -3.355 1 98 78 GLN A O 1
ATOM 563 N N . MET A 1 79 ? 7.73 -18.25 -4.387 1 97.88 79 MET A N 1
ATOM 564 C CA . MET A 1 79 ? 6.422 -18.484 -3.781 1 97.88 79 MET A CA 1
ATOM 565 C C . MET A 1 79 ? 6.402 -19.828 -3.049 1 97.88 79 MET A C 1
ATOM 567 O O . MET A 1 79 ? 5.398 -20.547 -3.08 1 97.88 79 MET A O 1
ATOM 571 N N . THR A 1 80 ? 7.59 -20.141 -2.471 1 96.31 80 THR A N 1
ATOM 572 C CA . THR A 1 80 ? 7.672 -21.391 -1.74 1 96.31 80 THR A CA 1
ATOM 573 C C . THR A 1 80 ? 6.621 -21.453 -0.633 1 96.31 80 THR A C 1
ATOM 575 O O . THR A 1 80 ? 6.504 -20.516 0.161 1 96.31 80 THR A O 1
ATOM 578 N N . GLY A 1 81 ? 5.855 -22.484 -0.645 1 95.88 81 GLY A N 1
ATOM 579 C CA . GLY A 1 81 ? 4.914 -22.75 0.434 1 95.88 81 GLY A CA 1
ATOM 580 C C . GLY A 1 81 ? 3.68 -21.859 0.376 1 95.88 81 GLY A C 1
ATOM 581 O O . GLY A 1 81 ? 2.826 -21.922 1.263 1 95.88 81 GLY A O 1
ATOM 582 N N . ILE A 1 82 ? 3.465 -21.125 -0.661 1 98.31 82 ILE A N 1
ATOM 583 C CA . ILE A 1 82 ? 2.352 -20.188 -0.762 1 98.31 82 ILE A CA 1
ATOM 584 C C . ILE A 1 82 ? 1.033 -20.953 -0.809 1 98.31 82 ILE A C 1
ATOM 586 O O . ILE A 1 82 ? 0.973 -22.062 -1.343 1 98.31 82 ILE A O 1
ATOM 590 N N . ASN A 1 83 ? 0.042 -20.422 -0.138 1 98.5 83 ASN A N 1
ATOM 591 C CA . ASN A 1 83 ? -1.304 -20.984 -0.216 1 98.5 83 ASN A CA 1
ATOM 592 C C . ASN A 1 83 ? -2.133 -20.297 -1.298 1 98.5 83 ASN A C 1
ATOM 594 O O . ASN A 1 83 ? -2.529 -19.141 -1.144 1 98.5 83 ASN A O 1
ATOM 598 N N . LEU A 1 84 ? -2.383 -21.016 -2.352 1 98.56 84 LEU A N 1
ATOM 599 C CA . LEU A 1 84 ? -3.201 -20.547 -3.463 1 98.56 84 LEU A CA 1
ATOM 600 C C . LEU A 1 84 ? -4.473 -21.375 -3.592 1 98.56 84 LEU A C 1
ATOM 602 O O . LEU A 1 84 ? -5.055 -21.469 -4.676 1 98.56 84 LEU A O 1
ATOM 606 N N . ARG A 1 85 ? -4.898 -21.953 -2.443 1 98.25 85 ARG A N 1
ATOM 607 C CA . ARG A 1 85 ? -6.07 -22.828 -2.451 1 98.25 85 ARG A CA 1
ATOM 608 C C . ARG A 1 85 ? -7.297 -22.094 -2.977 1 98.25 85 ARG A C 1
ATOM 610 O O . ARG A 1 85 ? -7.586 -20.969 -2.545 1 98.25 85 ARG A O 1
ATOM 617 N N . VAL A 1 86 ? -7.953 -22.719 -3.957 1 98.12 86 VAL A N 1
ATOM 618 C CA . VAL A 1 86 ? -9.219 -22.297 -4.543 1 98.12 86 VAL A CA 1
ATOM 619 C C . VAL A 1 86 ? -9.055 -20.906 -5.168 1 98.12 86 VAL A C 1
ATOM 621 O O . VAL A 1 86 ? -10.039 -20.172 -5.344 1 98.12 86 VAL A O 1
ATOM 624 N N . ALA A 1 87 ? -7.875 -20.438 -5.441 1 98.69 87 ALA A N 1
ATOM 625 C CA . ALA A 1 87 ? -7.641 -19.188 -6.164 1 98.69 87 ALA A CA 1
ATOM 626 C C . ALA A 1 87 ? -7.879 -19.359 -7.66 1 98.69 87 ALA A C 1
ATOM 628 O O . ALA A 1 87 ? -7.859 -20.484 -8.164 1 98.69 87 ALA A O 1
ATOM 629 N N . THR A 1 88 ? -8.164 -18.297 -8.344 1 98.75 88 THR A N 1
ATOM 630 C CA . THR A 1 88 ? -8.312 -18.312 -9.797 1 98.75 88 THR A CA 1
ATOM 631 C C . THR A 1 88 ? -7.074 -17.719 -10.461 1 98.75 88 THR A C 1
ATOM 633 O O . THR A 1 88 ? -6.82 -16.516 -10.375 1 98.75 88 THR A O 1
ATOM 636 N N . LEU A 1 89 ? -6.316 -18.562 -11.219 1 98.5 89 LEU A N 1
ATOM 637 C CA . LEU A 1 89 ? -5.105 -18.125 -11.898 1 98.5 89 LEU A CA 1
ATOM 638 C C . LEU A 1 89 ? -5.258 -18.234 -13.406 1 98.5 89 LEU A C 1
ATOM 640 O O . LEU A 1 89 ? -4.266 -18.359 -14.133 1 98.5 89 LEU A O 1
ATOM 644 N N . LYS A 1 90 ? -6.551 -18.188 -13.82 1 98.06 90 LYS A N 1
ATOM 645 C CA . LYS A 1 90 ? -6.789 -18.281 -15.258 1 98.06 90 LYS A CA 1
ATOM 646 C C . LYS A 1 90 ? -5.973 -17.25 -16.016 1 98.06 90 LYS A C 1
ATOM 648 O O . LYS A 1 90 ? -5.965 -16.062 -15.664 1 98.06 90 LYS A O 1
ATOM 653 N N . ASN A 1 91 ? -5.199 -17.719 -16.984 1 98.38 91 ASN A N 1
ATOM 654 C CA . ASN A 1 91 ? -4.398 -16.891 -17.891 1 98.38 91 ASN A CA 1
ATOM 655 C C . ASN A 1 91 ? -3.229 -16.234 -17.156 1 98.38 91 ASN A C 1
ATOM 657 O O . ASN A 1 91 ? -2.65 -15.273 -17.656 1 98.38 91 ASN A O 1
ATOM 661 N N . ALA A 1 92 ? -2.82 -16.656 -16.031 1 98.56 92 ALA A N 1
ATOM 662 C CA . ALA A 1 92 ? -1.702 -16.078 -15.289 1 98.56 92 ALA A CA 1
ATOM 663 C C . ALA A 1 92 ? -0.366 -16.531 -15.867 1 98.56 92 ALA A C 1
ATOM 665 O O . ALA A 1 92 ? -0.276 -17.594 -16.469 1 98.56 92 ALA A O 1
ATOM 666 N N . LYS A 1 93 ? 0.61 -15.703 -15.711 1 98 93 LYS A N 1
ATOM 667 C CA . LYS A 1 93 ? 1.98 -16.031 -16.094 1 98 93 LYS A CA 1
ATOM 668 C C . LYS A 1 93 ? 2.818 -16.406 -14.875 1 98 93 LYS A C 1
ATOM 670 O O . LYS A 1 93 ? 3.18 -15.547 -14.07 1 98 93 LYS A O 1
ATOM 675 N N . LEU A 1 94 ? 3.191 -17.688 -14.844 1 97.5 94 LEU A N 1
ATOM 676 C CA . LEU A 1 94 ? 3.908 -18.188 -13.672 1 97.5 94 LEU A CA 1
ATOM 677 C C . LEU A 1 94 ? 5.27 -18.75 -14.07 1 97.5 94 LEU A C 1
ATOM 679 O O . LEU A 1 94 ? 5.805 -19.625 -13.398 1 97.5 94 LEU A O 1
ATOM 683 N N . LYS A 1 95 ? 5.801 -18.203 -15.219 1 96.19 95 LYS A N 1
ATOM 684 C CA . LYS A 1 95 ? 7.082 -18.719 -15.688 1 96.19 95 LYS A CA 1
ATOM 685 C C . LYS A 1 95 ? 8.18 -18.5 -14.656 1 96.19 95 LYS A C 1
ATOM 687 O O . LYS A 1 95 ? 8.266 -17.422 -14.047 1 96.19 95 LYS A O 1
ATOM 692 N N . ASN A 1 96 ? 8.992 -19.547 -14.438 1 96.19 96 ASN A N 1
ATOM 693 C CA . ASN A 1 96 ? 10.203 -19.516 -13.625 1 96.19 96 ASN A CA 1
ATOM 694 C C . ASN A 1 96 ? 9.883 -19.172 -12.164 1 96.19 96 ASN A C 1
ATOM 696 O O . ASN A 1 96 ? 10.695 -18.547 -11.484 1 96.19 96 ASN A O 1
ATOM 700 N N . CYS A 1 97 ? 8.719 -19.438 -11.719 1 96.94 97 CYS A N 1
ATOM 701 C CA . CYS A 1 97 ? 8.375 -19.234 -10.312 1 96.94 97 CYS A CA 1
ATOM 702 C C . CYS A 1 97 ? 8.844 -20.406 -9.469 1 96.94 97 CYS A C 1
ATOM 704 O O . CYS A 1 97 ? 8.938 -21.531 -9.961 1 96.94 97 CYS A O 1
ATOM 706 N N . ASN A 1 98 ? 9.172 -20.156 -8.242 1 96.5 98 ASN A N 1
ATOM 707 C CA . ASN A 1 98 ? 9.352 -21.203 -7.242 1 96.5 98 ASN A CA 1
ATOM 708 C C . ASN A 1 98 ? 8.055 -21.5 -6.496 1 96.5 98 ASN A C 1
ATOM 710 O O . ASN A 1 98 ? 7.609 -20.688 -5.68 1 96.5 98 ASN A O 1
ATOM 714 N N . LEU A 1 99 ? 7.512 -22.672 -6.746 1 96.38 99 LEU A N 1
ATOM 715 C CA . LEU A 1 99 ? 6.25 -23.078 -6.133 1 96.38 99 LEU A CA 1
ATOM 716 C C . LEU A 1 99 ? 6.43 -24.344 -5.301 1 96.38 99 LEU A C 1
ATOM 718 O O . LEU A 1 99 ? 5.496 -25.141 -5.164 1 96.38 99 LEU A O 1
ATOM 722 N N . ARG A 1 100 ? 7.676 -24.422 -4.789 1 93.5 100 ARG A N 1
ATOM 723 C CA . ARG A 1 100 ? 7.93 -25.578 -3.947 1 93.5 100 ARG A CA 1
ATOM 724 C C . ARG A 1 100 ? 7.008 -25.594 -2.732 1 93.5 100 ARG A C 1
ATOM 726 O O . ARG A 1 100 ? 6.863 -24.578 -2.051 1 93.5 100 ARG A O 1
ATOM 733 N N . GLY A 1 101 ? 6.348 -26.703 -2.578 1 93.31 101 GLY A N 1
ATOM 734 C CA . GLY A 1 101 ? 5.496 -26.875 -1.41 1 93.31 101 GLY A CA 1
ATOM 735 C C . GLY A 1 101 ? 4.25 -26.016 -1.444 1 93.31 101 GLY A C 1
ATOM 736 O O . GLY A 1 101 ? 3.535 -25.906 -0.446 1 93.31 101 GLY A O 1
ATOM 737 N N . ALA A 1 102 ? 3.885 -25.438 -2.543 1 96.56 102 ALA A N 1
ATOM 738 C CA . ALA A 1 102 ? 2.705 -24.578 -2.637 1 96.56 102 ALA A CA 1
ATOM 739 C C . ALA A 1 102 ? 1.423 -25.406 -2.586 1 96.56 102 ALA A C 1
ATOM 741 O O . ALA A 1 102 ? 1.414 -26.578 -2.979 1 96.56 102 ALA A O 1
ATOM 742 N N . THR A 1 103 ? 0.396 -24.828 -2.031 1 97.12 103 THR A N 1
ATOM 743 C CA . THR A 1 103 ? -0.933 -25.422 -2.059 1 97.12 103 THR A CA 1
ATOM 744 C C . THR A 1 103 ? -1.763 -24.844 -3.201 1 97.12 103 THR A C 1
ATOM 746 O O . THR A 1 103 ? -2.205 -23.703 -3.137 1 97.12 103 THR A O 1
ATOM 749 N N . LEU A 1 104 ? -1.974 -25.672 -4.207 1 97.19 104 LEU A N 1
ATOM 750 C CA . LEU A 1 104 ? -2.748 -25.266 -5.375 1 97.19 104 LEU A CA 1
ATOM 751 C C . LEU A 1 104 ? -4.023 -26.094 -5.496 1 97.19 104 LEU A C 1
ATOM 753 O O . LEU A 1 104 ? -4.555 -26.266 -6.594 1 97.19 104 LEU A O 1
ATOM 757 N N . ALA A 1 105 ? -4.441 -26.609 -4.359 1 96.38 105 ALA A N 1
ATOM 758 C CA . ALA A 1 105 ? -5.648 -27.438 -4.367 1 96.38 105 ALA A CA 1
ATOM 759 C C . ALA A 1 105 ? -6.867 -26.609 -4.781 1 96.38 105 ALA A C 1
ATOM 761 O O . ALA A 1 105 ? -7.105 -25.531 -4.258 1 96.38 105 ALA A O 1
ATOM 762 N N . GLY A 1 106 ? -7.559 -27.125 -5.781 1 96.56 106 GLY A N 1
ATOM 763 C CA . GLY A 1 106 ? -8.789 -26.484 -6.219 1 96.56 106 GLY A CA 1
ATOM 764 C C . GLY A 1 106 ? -8.555 -25.219 -7.023 1 96.56 106 GLY A C 1
ATOM 765 O O . GLY A 1 106 ? -9.492 -24.469 -7.293 1 96.56 106 GLY A O 1
ATOM 766 N N . THR A 1 107 ? -7.355 -24.953 -7.379 1 97.88 107 THR A N 1
ATOM 767 C CA . THR A 1 107 ? -7.012 -23.734 -8.102 1 97.88 107 THR A CA 1
ATOM 768 C C . THR A 1 107 ? -7.375 -23.859 -9.578 1 97.88 107 THR A C 1
ATOM 770 O O . THR A 1 107 ? -7.266 -24.953 -10.156 1 97.88 107 THR A O 1
ATOM 773 N N . ASP A 1 108 ? -7.801 -22.797 -10.164 1 98.06 108 ASP A N 1
ATOM 774 C CA . ASP A 1 108 ? -8 -22.734 -11.609 1 98.06 108 ASP A CA 1
ATOM 775 C C . ASP A 1 108 ? -6.734 -22.25 -12.32 1 98.06 108 ASP A C 1
ATOM 777 O O . ASP A 1 108 ? -6.434 -21.062 -12.336 1 98.06 108 ASP A O 1
ATOM 781 N N . LEU A 1 109 ? -6.078 -23.172 -12.992 1 97.44 109 LEU A N 1
ATOM 782 C CA . LEU A 1 109 ? -4.832 -22.875 -13.695 1 97.44 109 LEU A CA 1
ATOM 783 C C . LEU A 1 109 ? -5.039 -22.891 -15.203 1 97.44 109 LEU A C 1
ATOM 785 O O . LEU A 1 109 ? -4.113 -23.203 -15.961 1 97.44 109 LEU A O 1
ATOM 789 N N . GLU A 1 110 ? -6.309 -22.609 -15.57 1 97 110 GLU A N 1
ATOM 790 C CA . GLU A 1 110 ? -6.613 -22.656 -17 1 97 110 GLU A CA 1
ATOM 791 C C . GLU A 1 110 ? -5.73 -21.688 -17.781 1 97 110 GLU A C 1
ATOM 793 O O . GLU A 1 110 ? -5.621 -20.516 -17.422 1 97 110 GLU A O 1
ATOM 798 N N . ASN A 1 111 ? -5.016 -22.203 -18.734 1 97.38 111 ASN A N 1
ATOM 799 C CA . ASN A 1 111 ? -4.18 -21.453 -19.656 1 97.38 111 ASN A CA 1
ATOM 800 C C . ASN A 1 111 ? -3.002 -20.781 -18.953 1 97.38 111 ASN A C 1
ATOM 802 O O . ASN A 1 111 ? -2.457 -19.797 -19.438 1 97.38 111 ASN A O 1
ATOM 806 N N . CYS A 1 112 ? -2.615 -21.25 -17.828 1 96.31 112 CYS A N 1
ATOM 807 C CA . CYS A 1 112 ? -1.454 -20.688 -17.141 1 96.31 112 CYS A CA 1
ATOM 808 C C . CYS A 1 112 ? -0.158 -21.172 -17.781 1 96.31 112 CYS A C 1
ATOM 810 O O . CYS A 1 112 ? -0.1 -22.297 -18.297 1 96.31 112 CYS A O 1
ATOM 812 N N . ASP A 1 113 ? 0.797 -20.375 -17.75 1 94.75 113 ASP A N 1
ATOM 813 C CA . ASP A 1 113 ? 2.139 -20.766 -18.156 1 94.75 113 ASP A CA 1
ATOM 814 C C . ASP A 1 113 ? 3.021 -21.078 -16.953 1 94.75 113 ASP A C 1
ATOM 816 O O . ASP A 1 113 ? 3.475 -20.156 -16.266 1 94.75 113 ASP A O 1
ATOM 820 N N . LEU A 1 114 ? 3.334 -22.328 -16.719 1 94.44 114 LEU A N 1
ATOM 821 C CA . LEU A 1 114 ? 4.133 -22.734 -15.562 1 94.44 114 LEU A CA 1
ATOM 822 C C . LEU A 1 114 ? 5.523 -23.188 -16 1 94.44 114 LEU A C 1
ATOM 824 O O . LEU A 1 114 ? 6.188 -23.953 -15.297 1 94.44 114 LEU A O 1
ATOM 828 N N . SER A 1 115 ? 5.914 -22.719 -17.203 1 92.25 115 SER A N 1
ATOM 829 C CA . SER A 1 115 ? 7.215 -23.125 -17.734 1 92.25 115 SER A CA 1
ATOM 830 C C . SER A 1 115 ? 8.344 -22.703 -16.797 1 92.25 115 SER A C 1
ATOM 832 O O . SER A 1 115 ? 8.359 -21.562 -16.312 1 92.25 115 SER A O 1
ATOM 834 N N . GLY A 1 116 ? 9.219 -23.625 -16.469 1 92.5 116 GLY A N 1
ATOM 835 C CA . GLY A 1 116 ? 10.398 -23.328 -15.656 1 92.5 116 GLY A CA 1
ATOM 836 C C . GLY A 1 116 ? 10.102 -23.297 -14.172 1 92.5 116 GLY A C 1
ATOM 837 O O . GLY A 1 116 ? 10.977 -22.953 -13.367 1 92.5 116 GLY A O 1
ATOM 838 N N . CYS A 1 117 ? 8.922 -23.641 -13.75 1 93.25 117 CYS A N 1
ATOM 839 C CA . CYS A 1 117 ? 8.555 -23.594 -12.336 1 93.25 117 CYS A CA 1
ATOM 840 C C . CYS A 1 117 ? 9.086 -24.797 -11.578 1 93.25 117 CYS A C 1
ATOM 842 O O . CYS A 1 117 ? 9.305 -25.859 -12.164 1 93.25 117 CYS A O 1
ATOM 844 N N . ASP A 1 118 ? 9.367 -24.594 -10.375 1 93.12 118 ASP A N 1
ATOM 845 C CA . ASP A 1 118 ? 9.625 -25.688 -9.445 1 93.12 118 ASP A CA 1
ATOM 846 C C . ASP A 1 118 ? 8.367 -26.062 -8.664 1 93.12 118 ASP A C 1
ATOM 848 O O . ASP A 1 118 ? 7.918 -25.297 -7.809 1 93.12 118 ASP A O 1
ATOM 852 N N . LEU A 1 119 ? 7.809 -27.219 -8.867 1 93.5 119 LEU A N 1
ATOM 853 C CA . LEU A 1 119 ? 6.566 -27.641 -8.242 1 93.5 119 LEU A CA 1
ATOM 854 C C . LEU A 1 119 ? 6.812 -28.797 -7.281 1 93.5 119 LEU A C 1
ATOM 856 O O . LEU A 1 119 ? 5.891 -29.562 -6.965 1 93.5 119 LEU A O 1
ATOM 860 N N . GLN A 1 120 ? 8.047 -28.875 -6.883 1 91.75 120 GLN A N 1
ATOM 861 C CA . GLN A 1 120 ? 8.359 -29.969 -5.957 1 91.75 120 GLN A CA 1
ATOM 862 C C . GLN A 1 120 ? 7.465 -29.906 -4.723 1 91.75 120 GLN A C 1
ATOM 864 O O . GLN A 1 120 ? 7.34 -28.859 -4.09 1 91.75 120 GLN A O 1
ATOM 869 N N . GLU A 1 121 ? 6.727 -30.953 -4.43 1 91.62 121 GLU A N 1
ATOM 870 C CA . GLU A 1 121 ? 5.875 -31.156 -3.26 1 91.62 121 GLU A CA 1
ATOM 871 C C . GLU A 1 121 ? 4.672 -30.219 -3.293 1 91.62 121 GLU A C 1
ATOM 873 O O . GLU A 1 121 ? 4.035 -29.984 -2.266 1 91.62 121 GLU A O 1
ATOM 878 N N . ALA A 1 122 ? 4.391 -29.641 -4.41 1 94.12 122 ALA A N 1
ATOM 879 C CA . ALA A 1 122 ? 3.186 -28.828 -4.516 1 94.12 122 ALA A CA 1
ATOM 880 C C . ALA A 1 122 ? 1.933 -29.703 -4.543 1 94.12 122 ALA A C 1
ATOM 882 O O . ALA A 1 122 ? 1.95 -30.812 -5.082 1 94.12 122 ALA A O 1
ATOM 883 N N . ASN A 1 123 ? 0.892 -29.219 -3.945 1 93.5 123 ASN A N 1
ATOM 884 C CA . ASN A 1 123 ? -0.396 -29.906 -3.945 1 93.5 123 ASN A CA 1
ATOM 885 C C . ASN A 1 123 ? -1.321 -29.375 -5.031 1 93.5 123 ASN A C 1
ATOM 887 O O . ASN A 1 123 ? -1.819 -28.25 -4.922 1 93.5 123 ASN A O 1
ATOM 891 N N . LEU A 1 124 ? -1.62 -30.141 -6.031 1 94 124 LEU A N 1
ATOM 892 C CA . LEU A 1 124 ? -2.445 -29.688 -7.152 1 94 124 LEU A CA 1
ATOM 893 C C . LEU A 1 124 ? -3.787 -30.422 -7.16 1 94 124 LEU A C 1
ATOM 895 O O . LEU A 1 124 ? -4.496 -30.406 -8.164 1 94 124 LEU A O 1
ATOM 899 N N . ARG A 1 125 ? -4.168 -31.031 -6.066 1 92.25 125 ARG A N 1
ATOM 900 C CA . ARG A 1 125 ? -5.398 -31.812 -6.012 1 92.25 125 ARG A CA 1
ATOM 901 C C . ARG A 1 125 ? -6.605 -30.969 -6.391 1 92.25 125 ARG A C 1
ATOM 903 O O . ARG A 1 125 ? -6.82 -29.891 -5.828 1 92.25 125 ARG A O 1
ATOM 910 N N . GLY A 1 126 ? -7.344 -31.406 -7.387 1 94.19 126 GLY A N 1
ATOM 911 C CA . GLY A 1 126 ? -8.586 -30.766 -7.77 1 94.19 126 GLY A CA 1
ATOM 912 C C . GLY A 1 126 ? -8.367 -29.516 -8.602 1 94.19 126 GLY A C 1
ATOM 913 O O . GLY A 1 126 ? -9.32 -28.766 -8.875 1 94.19 126 GLY A O 1
ATOM 914 N N . SER A 1 127 ? -7.148 -29.266 -8.984 1 94.88 127 SER A N 1
ATOM 915 C CA . SER A 1 127 ? -6.898 -28.078 -9.805 1 94.88 127 SER A CA 1
ATOM 916 C C . SER A 1 127 ? -7.352 -28.297 -11.242 1 94.88 127 SER A C 1
ATOM 918 O O . SER A 1 127 ? -7.406 -29.422 -11.719 1 94.88 127 SER A O 1
ATOM 920 N N . ASN A 1 128 ? -7.738 -27.234 -11.867 1 95.38 128 ASN A N 1
ATOM 921 C CA . ASN A 1 128 ? -8.008 -27.219 -13.297 1 95.38 128 ASN A CA 1
ATOM 922 C C . ASN A 1 128 ? -6.773 -26.812 -14.102 1 95.38 128 ASN A C 1
ATOM 924 O O . ASN A 1 128 ? -6.32 -25.672 -14.023 1 95.38 128 ASN A O 1
ATOM 928 N N . VAL A 1 129 ? -6.285 -27.688 -14.953 1 93.81 129 VAL A N 1
ATOM 929 C CA . VAL A 1 129 ? -5.039 -27.391 -15.656 1 93.81 129 VAL A CA 1
ATOM 930 C C . VAL A 1 129 ? -5.289 -27.359 -17.156 1 93.81 129 VAL A C 1
ATOM 932 O O . VAL A 1 129 ? -4.367 -27.547 -17.953 1 93.81 129 VAL A O 1
ATOM 935 N N . LYS A 1 130 ? -6.582 -27.141 -17.484 1 93.06 130 LYS A N 1
ATOM 936 C CA . LYS A 1 130 ? -6.887 -27.094 -18.906 1 93.06 130 LYS A CA 1
ATOM 937 C C . LYS A 1 130 ? -6.07 -26.016 -19.609 1 93.06 130 LYS A C 1
ATOM 939 O O . LYS A 1 130 ? -6.117 -24.844 -19.219 1 93.06 130 LYS A O 1
ATOM 944 N N . GLY A 1 131 ? -5.27 -26.391 -20.609 1 93.88 131 GLY A N 1
ATOM 945 C CA . GLY A 1 131 ? -4.508 -25.453 -21.422 1 93.88 131 GLY A CA 1
ATOM 946 C C . GLY A 1 131 ? -3.242 -24.969 -20.75 1 93.88 131 GLY A C 1
ATOM 947 O O . GLY A 1 131 ? -2.512 -24.141 -21.297 1 93.88 131 GLY A O 1
ATOM 948 N N . ALA A 1 132 ? -2.959 -25.484 -19.578 1 93.06 132 ALA A N 1
ATOM 949 C CA . ALA A 1 132 ? -1.752 -25.047 -18.875 1 93.06 132 ALA A CA 1
ATOM 950 C C . ALA A 1 132 ? -0.499 -25.578 -19.562 1 93.06 132 ALA A C 1
ATOM 952 O O . ALA A 1 132 ? -0.517 -26.656 -20.156 1 93.06 132 ALA A O 1
ATOM 953 N N . ILE A 1 133 ? 0.52 -24.828 -19.516 1 89.75 133 ILE A N 1
ATOM 954 C CA . ILE A 1 133 ? 1.791 -25.172 -20.141 1 89.75 133 ILE A CA 1
ATOM 955 C C . ILE A 1 133 ? 2.82 -25.516 -19.062 1 89.75 133 ILE A C 1
ATOM 957 O O . ILE A 1 133 ? 3.068 -24.719 -18.156 1 89.75 133 ILE A O 1
ATOM 961 N N . PHE A 1 134 ? 3.475 -26.656 -19.094 1 86.62 134 PHE A N 1
ATOM 962 C CA . PHE A 1 134 ? 4.441 -27.125 -18.109 1 86.62 134 PHE A CA 1
ATOM 963 C C . PHE A 1 134 ? 5.797 -27.375 -18.766 1 86.62 134 PHE A C 1
ATOM 965 O O . PHE A 1 134 ? 6.438 -28.391 -18.484 1 86.62 134 PHE A O 1
ATOM 972 N N . GLU A 1 135 ? 6.281 -26.594 -19.578 1 85.5 135 GLU A N 1
ATOM 973 C CA . GLU A 1 135 ? 7.551 -26.859 -20.25 1 85.5 135 GLU A CA 1
ATOM 974 C C . GLU A 1 135 ? 8.734 -26.531 -19.344 1 85.5 135 GLU A C 1
ATOM 976 O O . GLU A 1 135 ? 8.695 -25.547 -18.594 1 85.5 135 GLU A O 1
ATOM 981 N N . GLU A 1 136 ? 9.859 -27.391 -19.328 1 82.44 136 GLU A N 1
ATOM 982 C CA . GLU A 1 136 ? 11.141 -27.172 -18.656 1 82.44 136 GLU A CA 1
ATOM 983 C C . GLU A 1 136 ? 10.969 -27.109 -17.156 1 82.44 136 GLU A C 1
ATOM 985 O O . GLU A 1 136 ? 11.5 -26.203 -16.5 1 82.44 136 GLU A O 1
ATOM 990 N N . MET A 1 137 ? 10.195 -28.141 -16.75 1 79.94 137 MET A N 1
ATOM 991 C CA . MET A 1 137 ? 10 -28.156 -15.297 1 79.94 137 MET A CA 1
ATOM 992 C C . MET A 1 137 ? 11.25 -28.656 -14.586 1 79.94 137 MET A C 1
ATOM 994 O O . MET A 1 137 ? 11.922 -29.562 -15.07 1 79.94 137 MET A O 1
ATOM 998 N N . LEU A 1 138 ? 11.57 -27.953 -13.578 1 74.81 138 LEU A N 1
ATOM 999 C CA . LEU A 1 138 ? 12.742 -28.375 -12.812 1 74.81 138 LEU A CA 1
ATOM 1000 C C . LEU A 1 138 ? 12.484 -29.703 -12.109 1 74.81 138 LEU A C 1
ATOM 1002 O O . LEU A 1 138 ? 13.391 -30.531 -11.977 1 74.81 138 LEU A O 1
ATOM 1006 N N . THR A 1 139 ? 11.305 -29.875 -11.516 1 72.38 139 THR A N 1
ATOM 1007 C CA . THR A 1 139 ? 10.898 -31.141 -10.914 1 72.38 139 THR A CA 1
ATOM 1008 C C . THR A 1 139 ? 9.609 -31.656 -11.555 1 72.38 139 THR A C 1
ATOM 1010 O O . THR A 1 139 ? 8.68 -30.891 -11.789 1 72.38 139 THR A O 1
ATOM 1013 N N . PRO A 1 140 ? 9.75 -33.031 -11.961 1 62.38 140 PRO A N 1
ATOM 1014 C CA . PRO A 1 140 ? 8.562 -33.594 -12.609 1 62.38 140 PRO A CA 1
ATOM 1015 C C . PRO A 1 140 ? 7.324 -33.531 -11.719 1 62.38 140 PRO A C 1
ATOM 1017 O O . PRO A 1 140 ? 7.438 -33.531 -10.492 1 62.38 140 PRO A O 1
ATOM 1020 N N . LEU A 1 141 ? 6.199 -33.125 -12.258 1 61.09 141 LEU A N 1
ATOM 1021 C CA . LEU A 1 141 ? 4.902 -33.094 -11.594 1 61.09 141 LEU A CA 1
ATOM 1022 C C . LEU A 1 141 ? 4.473 -34.5 -11.188 1 61.09 141 LEU A C 1
ATOM 1024 O O . LEU A 1 141 ? 4.582 -35.438 -11.977 1 61.09 141 LEU A O 1
ATOM 1028 N N . HIS A 1 142 ? 4.789 -34.938 -10.039 1 52.25 142 HIS A N 1
ATOM 1029 C CA . HIS A 1 142 ? 4.203 -36.219 -9.719 1 52.25 142 HIS A CA 1
ATOM 1030 C C . HIS A 1 142 ? 2.684 -36.188 -9.859 1 52.25 142 HIS A C 1
ATOM 1032 O O . HIS A 1 142 ? 2.002 -35.438 -9.156 1 52.25 142 HIS A O 1
ATOM 1038 N N . MET A 1 143 ? 2.248 -36.188 -11.102 1 47.19 143 MET A N 1
ATOM 1039 C CA . MET A 1 143 ? 0.854 -36.188 -11.539 1 47.19 143 MET A CA 1
ATOM 1040 C C . MET A 1 143 ? 0.026 -37.156 -10.695 1 47.19 143 MET A C 1
ATOM 1042 O O . MET A 1 143 ? -1.146 -37.406 -10.992 1 47.19 143 MET A O 1
ATOM 1046 N N . SER A 1 144 ? 0.641 -37.938 -9.945 1 40.69 144 SER A N 1
ATOM 1047 C CA . SER A 1 144 ? -0.319 -38.844 -9.328 1 40.69 144 SER A CA 1
ATOM 1048 C C . SER A 1 144 ? -1.524 -38.094 -8.781 1 40.69 144 SER A C 1
ATOM 1050 O O . SER A 1 144 ? -2.545 -38.688 -8.445 1 40.69 144 SER A O 1
ATOM 1052 N N . GLN A 1 145 ? -1.324 -36.844 -8.266 1 42.91 145 GLN A N 1
ATOM 1053 C CA . GLN A 1 145 ? -2.477 -36.219 -7.625 1 42.91 145 GLN A CA 1
ATOM 1054 C C . GLN A 1 145 ? -3.455 -35.656 -8.664 1 42.91 145 GLN A C 1
ATOM 1056 O O . GLN A 1 145 ? -3.043 -35.188 -9.719 1 42.91 145 GLN A O 1
ATOM 1061 N N . SER A 1 146 ? -4.965 -35.906 -8.75 1 38.97 146 SER A N 1
ATOM 1062 C CA . SER A 1 146 ? -6.035 -36.062 -9.734 1 38.97 146 SER A CA 1
ATOM 1063 C C . SER A 1 146 ? -6.168 -34.781 -10.586 1 38.97 146 SER A C 1
ATOM 1065 O O . SER A 1 146 ? -6.555 -33.75 -10.086 1 38.97 146 SER A O 1
ATOM 1067 N N . VAL A 1 147 ? -5.211 -34.344 -11.414 1 42.41 147 VAL A N 1
ATOM 1068 C CA . VAL A 1 147 ? -5.574 -33.562 -12.578 1 42.41 147 VAL A CA 1
ATOM 1069 C C . VAL A 1 147 ? -6.727 -34.219 -13.328 1 42.41 147 VAL A C 1
ATOM 1071 O O . VAL A 1 147 ? -6.566 -35.312 -13.875 1 42.41 147 VAL A O 1
ATOM 1074 N N . ARG A 1 148 ? -7.891 -34.5 -12.695 1 39.66 148 ARG A N 1
ATOM 1075 C CA . ARG A 1 148 ? -9.016 -35 -13.461 1 39.66 148 ARG A CA 1
ATOM 1076 C C . ARG A 1 148 ? -9.555 -33.969 -14.43 1 39.66 148 ARG A C 1
ATOM 1078 O O . ARG A 1 148 ? -9.508 -32.781 -14.148 1 39.66 148 ARG A O 1
ATOM 1085 N N . MET B 1 1 ? -10.914 -4.734 6.676 1 87.06 1 MET B N 1
ATOM 1086 C CA . MET B 1 1 ? -10.016 -3.623 6.988 1 87.06 1 MET B CA 1
ATOM 1087 C C . MET B 1 1 ? -8.57 -3.979 6.664 1 87.06 1 MET B C 1
ATOM 1089 O O . MET B 1 1 ? -8.086 -5.043 7.055 1 87.06 1 MET B O 1
ATOM 1093 N N . ALA B 1 2 ? -8.008 -3.127 5.816 1 95.94 2 ALA B N 1
ATOM 1094 C CA . ALA B 1 2 ? -6.621 -3.416 5.469 1 95.94 2 ALA B CA 1
ATOM 1095 C C . ALA B 1 2 ? -5.684 -3.074 6.625 1 95.94 2 ALA B C 1
ATOM 1097 O O . ALA B 1 2 ? -5.918 -2.109 7.355 1 95.94 2 ALA B O 1
ATOM 1098 N N . ASN B 1 3 ? -4.723 -3.961 6.887 1 98.19 3 ASN B N 1
ATOM 1099 C CA . ASN B 1 3 ? -3.66 -3.717 7.855 1 98.19 3 ASN B CA 1
ATOM 1100 C C . ASN B 1 3 ? -2.299 -3.592 7.172 1 98.19 3 ASN B C 1
ATOM 1102 O O . ASN B 1 3 ? -1.762 -4.578 6.668 1 98.19 3 ASN B O 1
ATOM 1106 N N . LEU B 1 4 ? -1.796 -2.377 7.137 1 98.25 4 LEU B N 1
ATOM 1107 C CA . LEU B 1 4 ? -0.502 -2.059 6.543 1 98.25 4 LEU B CA 1
ATOM 1108 C C . LEU B 1 4 ? 0.463 -1.527 7.598 1 98.25 4 LEU B C 1
ATOM 1110 O O . LEU B 1 4 ? 1.365 -0.748 7.281 1 98.25 4 LEU B O 1
ATOM 1114 N N . SER B 1 5 ? 0.202 -1.907 8.883 1 98.19 5 SER B N 1
ATOM 1115 C CA . SER B 1 5 ? 1.078 -1.445 9.953 1 98.19 5 SER B CA 1
ATOM 1116 C C . SER B 1 5 ? 2.512 -1.922 9.742 1 98.19 5 SER B C 1
ATOM 1118 O O . SER B 1 5 ? 2.736 -3.057 9.312 1 98.19 5 SER B O 1
ATOM 1120 N N . ARG B 1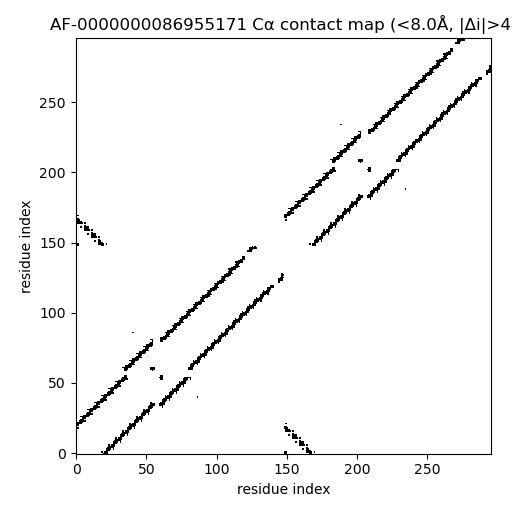 6 ? 3.438 -1.007 9.914 1 97.75 6 ARG B N 1
ATOM 1121 C CA . ARG B 1 6 ? 4.879 -1.243 9.883 1 97.75 6 ARG B CA 1
ATOM 1122 C C . ARG B 1 6 ? 5.348 -1.616 8.484 1 97.75 6 ARG B C 1
ATOM 1124 O O . ARG B 1 6 ? 6.496 -2.021 8.289 1 97.75 6 ARG B O 1
ATOM 1131 N N . CYS B 1 7 ? 4.484 -1.423 7.5 1 98.06 7 CYS B N 1
ATOM 1132 C CA . CYS B 1 7 ? 4.898 -1.647 6.117 1 98.06 7 CYS B CA 1
ATOM 1133 C C . CYS B 1 7 ? 5.695 -0.462 5.586 1 98.06 7 CYS B C 1
ATOM 1135 O O . CYS B 1 7 ? 5.641 0.631 6.152 1 98.06 7 CYS B O 1
ATOM 1137 N N . ASN B 1 8 ? 6.52 -0.768 4.582 1 98.56 8 ASN B N 1
ATOM 1138 C CA . ASN B 1 8 ? 7.262 0.285 3.896 1 98.56 8 ASN B CA 1
ATOM 1139 C C . ASN B 1 8 ? 6.691 0.556 2.508 1 98.56 8 ASN B C 1
ATOM 1141 O O . ASN B 1 8 ? 6.855 -0.257 1.596 1 98.56 8 ASN B O 1
ATOM 1145 N N . LEU B 1 9 ? 6.086 1.675 2.385 1 98.19 9 LEU B N 1
ATOM 1146 C CA . LEU B 1 9 ? 5.441 2.115 1.151 1 98.19 9 LEU B CA 1
ATOM 1147 C C . LEU B 1 9 ? 6.113 3.371 0.607 1 98.19 9 LEU B C 1
ATOM 1149 O O . LEU B 1 9 ? 5.473 4.184 -0.063 1 98.19 9 LEU B O 1
ATOM 115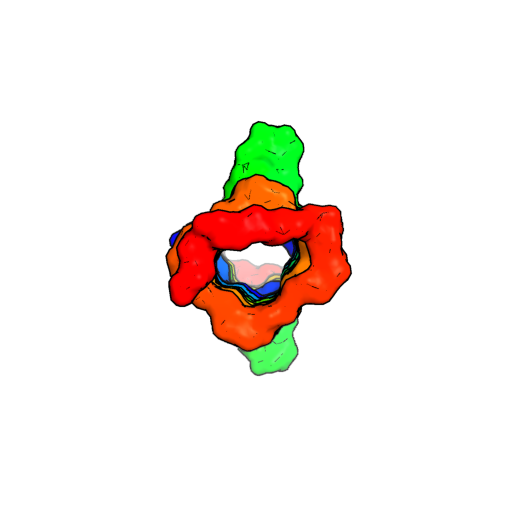3 N N . ALA B 1 10 ? 7.418 3.535 0.949 1 98.38 10 ALA B N 1
ATOM 1154 C CA . ALA B 1 10 ? 8.141 4.711 0.463 1 98.38 10 ALA B CA 1
ATOM 1155 C C . ALA B 1 10 ? 8.156 4.75 -1.062 1 98.38 10 ALA B C 1
ATOM 1157 O O . ALA B 1 10 ? 8.359 3.725 -1.715 1 98.38 10 ALA B O 1
ATOM 1158 N N . HIS B 1 11 ? 7.875 5.906 -1.588 1 97.5 11 HIS B N 1
ATOM 1159 C CA . HIS B 1 11 ? 7.922 6.18 -3.02 1 97.5 11 HIS B CA 1
ATOM 1160 C C . HIS B 1 11 ? 6.766 5.508 -3.75 1 97.5 11 HIS B C 1
ATOM 1162 O O . HIS B 1 11 ? 6.68 5.582 -4.977 1 97.5 11 HIS B O 1
ATOM 1168 N N . ALA B 1 12 ? 5.859 4.895 -3.059 1 98.12 12 ALA B N 1
ATOM 1169 C CA . ALA B 1 12 ? 4.715 4.262 -3.705 1 98.12 12 ALA B CA 1
ATOM 1170 C C . ALA B 1 12 ? 3.797 5.305 -4.336 1 98.12 12 ALA B C 1
ATOM 1172 O O . ALA B 1 12 ? 3.785 6.465 -3.918 1 98.12 12 ALA B O 1
ATOM 1173 N N . ASN B 1 13 ? 3.15 4.883 -5.414 1 98.31 13 ASN B N 1
ATOM 1174 C CA . ASN B 1 13 ? 2.068 5.68 -5.984 1 98.31 13 ASN B CA 1
ATOM 1175 C C . ASN B 1 13 ? 0.701 5.156 -5.551 1 98.31 13 ASN B C 1
ATOM 1177 O O . ASN B 1 13 ? 0.229 4.145 -6.066 1 98.31 13 ASN B O 1
ATOM 1181 N N . LEU B 1 14 ? 0.09 5.867 -4.613 1 98.06 14 LEU B N 1
ATOM 1182 C CA . LEU B 1 14 ? -1.19 5.469 -4.043 1 98.06 14 LEU B CA 1
ATOM 1183 C C . LEU B 1 14 ? -2.301 6.418 -4.477 1 98.06 14 LEU B C 1
ATOM 1185 O O . LEU B 1 14 ? -3.273 6.621 -3.746 1 98.06 14 LEU B O 1
ATOM 1189 N N . CYS B 1 15 ? -2.061 7.035 -5.672 1 96.62 15 CYS B N 1
ATOM 1190 C CA . CYS B 1 15 ? -3.041 7.988 -6.184 1 96.62 15 CYS B CA 1
ATOM 1191 C C . CYS B 1 15 ? -4.426 7.355 -6.262 1 96.62 15 CYS B C 1
ATOM 1193 O O . CYS B 1 15 ? -4.59 6.277 -6.832 1 96.62 15 CYS B O 1
ATOM 1195 N N . CYS B 1 16 ? -5.297 8.008 -5.594 1 95.5 16 CYS B N 1
ATOM 1196 C CA . CYS B 1 16 ? -6.719 7.68 -5.645 1 95.5 16 CYS B CA 1
ATOM 1197 C C . CYS B 1 16 ? -6.996 6.363 -4.93 1 95.5 16 CYS B C 1
ATOM 1199 O O . CYS B 1 16 ? -8.062 5.773 -5.105 1 95.5 16 CYS B O 1
ATOM 1201 N N . ALA B 1 17 ? -6.102 5.852 -4.094 1 97.88 17 ALA B N 1
ATOM 1202 C CA . ALA B 1 17 ? -6.348 4.656 -3.291 1 97.88 17 ALA B CA 1
ATOM 1203 C C . ALA B 1 17 ? -7.391 4.922 -2.209 1 97.88 17 ALA B C 1
ATOM 1205 O O . ALA B 1 17 ? -7.57 6.066 -1.783 1 97.88 17 ALA B O 1
ATOM 1206 N N . ASN B 1 18 ? -8.141 3.875 -1.887 1 98.25 18 ASN B N 1
ATOM 1207 C CA . ASN B 1 18 ? -9.031 3.93 -0.737 1 98.25 18 ASN B CA 1
ATOM 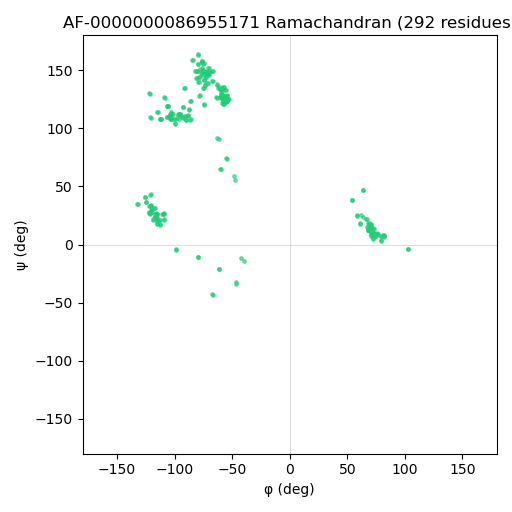1208 C C . ASN B 1 18 ? -8.477 3.148 0.448 1 98.25 18 ASN B C 1
ATOM 1210 O O . ASN B 1 18 ? -8.391 1.919 0.403 1 98.25 18 ASN B O 1
ATOM 1214 N N . LEU B 1 19 ? -8.109 3.857 1.482 1 98.31 19 LEU B N 1
ATOM 1215 C CA . LEU B 1 19 ? -7.543 3.297 2.705 1 98.31 19 LEU B CA 1
ATOM 1216 C C . LEU B 1 19 ? -8.391 3.672 3.916 1 98.31 19 LEU B C 1
ATOM 1218 O O . LEU B 1 19 ? -7.852 3.93 4.996 1 98.31 19 LEU B O 1
ATOM 1222 N N . GLU B 1 20 ? -9.695 3.775 3.668 1 97.94 20 GLU B N 1
ATOM 1223 C CA . GLU B 1 20 ? -10.617 4.07 4.762 1 97.94 20 GLU B CA 1
ATOM 1224 C C . GLU B 1 20 ? -10.516 3.025 5.867 1 97.94 20 GLU B C 1
ATOM 1226 O O . GLU B 1 20 ? -10.562 1.822 5.598 1 97.94 20 GLU B O 1
ATOM 1231 N N . ARG B 1 21 ? -10.258 3.465 7.02 1 98.06 21 ARG B N 1
ATOM 1232 C CA . ARG B 1 21 ? -10.219 2.668 8.242 1 98.06 21 ARG B CA 1
ATOM 1233 C C . ARG B 1 21 ? -9.016 1.733 8.25 1 98.06 21 ARG B C 1
ATOM 1235 O O . ARG B 1 21 ? -8.914 0.849 9.102 1 98.06 21 ARG B O 1
ATOM 1242 N N . ALA B 1 22 ? -8.125 1.88 7.352 1 98.5 22 ALA B N 1
ATOM 1243 C CA . ALA B 1 22 ? -6.938 1.028 7.32 1 98.5 22 ALA B CA 1
ATOM 1244 C C . ALA B 1 22 ? -6.008 1.339 8.492 1 98.5 22 ALA B C 1
ATOM 1246 O O . ALA B 1 22 ? -6.047 2.438 9.047 1 98.5 22 ALA B O 1
ATOM 1247 N N . ASP B 1 23 ? -5.297 0.338 8.875 1 98.69 23 ASP B N 1
ATOM 1248 C CA . ASP B 1 23 ? -4.242 0.548 9.859 1 98.69 23 ASP B CA 1
ATOM 1249 C C . ASP B 1 23 ? -2.895 0.773 9.188 1 98.69 23 ASP B C 1
ATOM 1251 O O . ASP B 1 23 ? -2.35 -0.137 8.555 1 98.69 23 ASP B O 1
ATOM 1255 N N . LEU B 1 24 ? -2.361 1.983 9.289 1 98.62 24 LEU B N 1
ATOM 1256 C CA . LEU B 1 24 ? -1.07 2.363 8.727 1 98.62 24 LEU B CA 1
ATOM 1257 C C . LEU B 1 24 ? -0.081 2.721 9.836 1 98.62 24 LEU B C 1
ATOM 1259 O O . LEU B 1 24 ? 0.892 3.438 9.594 1 98.62 24 LEU B O 1
ATOM 1263 N N . SER B 1 25 ? -0.42 2.264 11.094 1 98.62 25 SER B N 1
ATOM 1264 C CA . SER B 1 25 ? 0.427 2.65 12.219 1 98.62 25 SER B CA 1
ATOM 1265 C C . SER B 1 25 ? 1.866 2.191 12.008 1 98.62 25 SER B C 1
ATOM 1267 O O . SER B 1 25 ? 2.107 1.051 11.609 1 98.62 25 SER B O 1
ATOM 1269 N N . GLY B 1 26 ? 2.75 3.092 12.25 1 98.62 26 GLY B N 1
ATOM 1270 C CA . GLY B 1 26 ? 4.172 2.787 12.188 1 98.62 26 GLY B CA 1
ATOM 1271 C C . GLY B 1 26 ? 4.664 2.549 10.773 1 98.62 26 GLY B C 1
ATOM 1272 O O . GLY B 1 26 ? 5.82 2.176 10.562 1 98.62 26 GLY B O 1
ATOM 1273 N N . SER B 1 27 ? 3.885 2.773 9.75 1 98.62 27 SER B N 1
ATOM 1274 C CA . SER B 1 27 ? 4.305 2.562 8.367 1 98.62 27 SER B CA 1
ATOM 1275 C C . SER B 1 27 ? 5.156 3.725 7.867 1 98.62 27 SER B C 1
ATOM 1277 O O . SER B 1 27 ? 5.238 4.766 8.516 1 98.62 27 SER B O 1
ATOM 1279 N N . VAL B 1 28 ? 5.852 3.48 6.77 1 98.81 28 VAL B N 1
ATOM 1280 C CA . VAL B 1 28 ? 6.664 4.504 6.121 1 98.81 28 VAL B CA 1
ATOM 1281 C C . VAL B 1 28 ? 6.094 4.812 4.738 1 98.81 28 VAL B C 1
ATOM 1283 O O . VAL B 1 28 ? 6.094 3.953 3.854 1 98.81 28 VAL B O 1
ATOM 1286 N N . LEU B 1 29 ? 5.582 6.055 4.562 1 98.75 29 LEU B N 1
ATOM 1287 C CA . LEU B 1 29 ? 5.027 6.473 3.277 1 98.75 29 LEU B CA 1
ATOM 1288 C C . LEU B 1 29 ? 5.832 7.629 2.689 1 98.75 29 LEU B C 1
ATOM 1290 O O . LEU B 1 29 ? 5.312 8.398 1.879 1 98.75 29 LEU B O 1
ATOM 1294 N N . ASP B 1 30 ? 7.152 7.754 3.129 1 98.81 30 ASP B N 1
ATOM 1295 C CA . ASP B 1 30 ? 7.957 8.891 2.689 1 98.81 30 ASP B CA 1
ATOM 1296 C C . ASP B 1 30 ? 8.008 8.969 1.166 1 98.81 30 ASP B C 1
ATOM 1298 O O . ASP B 1 30 ? 8.203 7.953 0.493 1 98.81 30 ASP B O 1
ATOM 1302 N N . TYR B 1 31 ? 7.789 10.172 0.593 1 98.38 31 TYR B N 1
ATOM 1303 C CA . TYR B 1 31 ? 7.887 10.508 -0.824 1 98.38 31 TYR B CA 1
ATOM 1304 C C . TYR B 1 31 ? 6.781 9.828 -1.621 1 98.38 31 TYR B C 1
ATOM 1306 O O . TYR B 1 31 ? 6.816 9.812 -2.854 1 98.38 31 TYR B O 1
ATOM 1314 N N . ALA B 1 32 ? 5.785 9.273 -1.001 1 98.62 32 ALA B N 1
ATOM 1315 C CA . ALA B 1 32 ? 4.68 8.625 -1.701 1 98.62 32 ALA B CA 1
ATOM 1316 C C . ALA B 1 32 ? 3.77 9.656 -2.363 1 98.62 32 ALA B C 1
ATOM 1318 O O . ALA B 1 32 ? 3.686 10.797 -1.91 1 98.62 32 ALA B O 1
ATOM 1319 N N . ASN B 1 33 ? 3.213 9.273 -3.426 1 98.44 33 ASN B N 1
ATOM 1320 C CA . ASN B 1 33 ? 2.137 10.031 -4.051 1 98.44 33 ASN B CA 1
ATOM 1321 C C . ASN B 1 33 ? 0.773 9.648 -3.486 1 98.44 33 ASN B C 1
ATOM 1323 O O . ASN B 1 33 ? 0.326 8.508 -3.656 1 98.44 33 ASN B O 1
ATOM 1327 N N . LEU B 1 34 ? 0.131 10.641 -2.832 1 98.44 34 LEU B N 1
ATOM 1328 C CA . LEU B 1 34 ? -1.119 10.359 -2.133 1 98.44 34 LEU B CA 1
ATOM 1329 C C . LEU B 1 34 ? -2.244 11.242 -2.662 1 98.44 34 LEU B C 1
ATOM 1331 O O . LEU B 1 34 ? -3.143 11.633 -1.909 1 98.44 34 LEU B O 1
ATOM 1335 N N . GLN B 1 35 ? -2.102 11.625 -3.928 1 97.56 35 GLN B N 1
ATOM 1336 C CA . GLN B 1 35 ? -3.123 12.453 -4.559 1 97.56 35 GLN B CA 1
ATOM 1337 C C . GLN B 1 35 ? -4.48 11.75 -4.555 1 97.56 35 GLN B C 1
ATOM 1339 O O . GLN B 1 35 ? -4.602 10.617 -5.012 1 97.56 35 GLN B O 1
ATOM 1344 N N . GLY B 1 36 ? -5.461 12.477 -4.043 1 97.12 36 GLY B N 1
ATOM 1345 C CA . GLY B 1 36 ? -6.824 11.969 -4.082 1 97.12 36 GLY B CA 1
ATOM 1346 C C . GLY B 1 36 ? -7.039 10.766 -3.178 1 97.12 36 GLY B C 1
ATOM 1347 O O . GLY B 1 36 ? -8.062 10.086 -3.273 1 97.12 36 GLY B O 1
ATOM 1348 N N . VAL B 1 37 ? -6.195 10.531 -2.225 1 98.38 37 VAL B N 1
ATOM 1349 C CA . VAL B 1 37 ? -6.301 9.344 -1.373 1 98.38 37 VAL B CA 1
ATOM 1350 C C . VAL B 1 37 ? -7.449 9.523 -0.384 1 98.38 37 VAL B C 1
ATOM 1352 O O . VAL B 1 37 ? -7.707 10.633 0.085 1 98.38 37 VAL B O 1
ATOM 1355 N N . LYS B 1 38 ? -8.172 8.484 -0.111 1 97.94 38 LYS B N 1
ATOM 1356 C CA . LYS B 1 38 ? -9.188 8.445 0.941 1 97.94 38 LYS B CA 1
ATOM 1357 C C . LYS B 1 38 ? -8.688 7.672 2.158 1 97.94 38 LYS B C 1
ATOM 1359 O O . LYS B 1 38 ? -8.562 6.445 2.113 1 97.94 38 LYS B O 1
ATOM 1364 N N . MET B 1 39 ? -8.445 8.383 3.207 1 98.5 39 MET B N 1
ATOM 1365 C CA . MET B 1 39 ? -7.922 7.801 4.438 1 98.5 39 MET B CA 1
ATOM 1366 C C . MET B 1 39 ? -8.82 8.141 5.625 1 98.5 39 MET B C 1
ATOM 1368 O O . MET B 1 39 ? -8.32 8.438 6.715 1 98.5 39 MET B O 1
ATOM 1372 N N . LEU B 1 40 ? -10.156 8.172 5.336 1 98.25 40 LEU B N 1
ATOM 1373 C CA . LEU B 1 40 ? -11.094 8.5 6.406 1 98.25 40 LEU B CA 1
ATOM 1374 C C . LEU B 1 40 ? -10.969 7.508 7.559 1 98.25 40 LEU B C 1
ATOM 1376 O O . LEU B 1 40 ? -10.898 6.297 7.34 1 98.25 40 LEU B O 1
ATOM 1380 N N . CYS B 1 41 ? -10.82 8.008 8.75 1 98.56 41 CYS B N 1
ATOM 1381 C CA . CYS B 1 41 ? -10.805 7.23 9.984 1 98.56 41 CYS B CA 1
ATOM 1382 C C . CYS B 1 41 ? -9.703 6.184 9.961 1 98.56 41 CYS B C 1
ATOM 1384 O O . CYS B 1 41 ? -9.828 5.121 10.57 1 98.56 41 CYS B O 1
ATOM 1386 N N . SER B 1 42 ? -8.688 6.406 9.203 1 98.56 42 SER B N 1
ATOM 1387 C CA . SER B 1 42 ? -7.527 5.523 9.219 1 98.56 42 SER B CA 1
ATOM 1388 C C . SER B 1 42 ? -6.684 5.746 10.477 1 98.56 42 SER B C 1
ATOM 1390 O O . SER B 1 42 ? -6.855 6.742 11.18 1 98.56 42 SER B O 1
ATOM 1392 N N . ASN B 1 43 ? -5.957 4.754 10.828 1 98.81 43 ASN B N 1
ATOM 1393 C CA . ASN B 1 43 ? -4.969 4.871 11.898 1 98.81 43 ASN B CA 1
ATOM 1394 C C . ASN B 1 43 ? -3.551 4.957 11.344 1 98.81 43 ASN B C 1
ATOM 1396 O O . ASN B 1 43 ? -3.002 3.957 10.875 1 98.81 43 ASN B O 1
ATOM 1400 N N . ALA B 1 44 ? -2.945 6.102 11.414 1 98.75 44 ALA B N 1
ATOM 1401 C CA . ALA B 1 44 ? -1.571 6.285 10.953 1 98.75 44 ALA B CA 1
ATOM 1402 C C . ALA B 1 44 ? -0.67 6.754 12.094 1 98.75 44 ALA B C 1
ATOM 1404 O O . ALA B 1 44 ? 0.235 7.562 11.883 1 98.75 44 ALA B O 1
ATOM 1405 N N . GLU B 1 45 ? -1.005 6.258 13.328 1 98.69 45 GLU B N 1
ATOM 1406 C CA . GLU B 1 45 ? -0.218 6.656 14.492 1 98.69 45 GLU B CA 1
ATOM 1407 C C . GLU B 1 45 ? 1.257 6.312 14.305 1 98.69 45 GLU B C 1
ATOM 1409 O O . GLU B 1 45 ? 1.599 5.168 14 1 98.69 45 GLU B O 1
ATOM 1414 N N . GLY B 1 46 ? 2.092 7.273 14.469 1 98.56 46 GLY B N 1
ATOM 1415 C CA . GLY B 1 46 ? 3.531 7.074 14.438 1 98.56 46 GLY B CA 1
ATOM 1416 C C . GLY B 1 46 ? 4.066 6.801 13.039 1 98.56 46 GLY B C 1
ATOM 1417 O O . GLY B 1 46 ? 5.238 6.453 12.875 1 98.56 46 GLY B O 1
ATOM 1418 N N . ALA B 1 47 ? 3.295 6.953 12.008 1 98.75 47 ALA B N 1
ATOM 1419 C CA . ALA B 1 47 ? 3.748 6.727 10.633 1 98.75 47 ALA B CA 1
ATOM 1420 C C . ALA B 1 47 ? 4.609 7.883 10.141 1 98.75 47 ALA B C 1
ATOM 1422 O O . ALA B 1 47 ? 4.621 8.961 10.75 1 98.75 47 ALA B O 1
ATOM 1423 N N . SER B 1 48 ? 5.379 7.566 9.164 1 98.88 48 SER B N 1
ATOM 1424 C CA . SER B 1 48 ? 6.164 8.602 8.5 1 98.88 48 SER B CA 1
ATOM 1425 C C . SER B 1 48 ? 5.582 8.953 7.133 1 98.88 48 SER B C 1
ATOM 1427 O O . SER B 1 48 ? 5.453 8.078 6.27 1 98.88 48 SER B O 1
ATOM 1429 N N . LEU B 1 49 ? 5.188 10.188 6.953 1 98.75 49 LEU B N 1
ATOM 1430 C CA . LEU B 1 49 ? 4.629 10.703 5.707 1 98.75 49 LEU B CA 1
ATOM 1431 C C . LEU B 1 49 ? 5.398 11.93 5.227 1 98.75 49 LEU B C 1
ATOM 1433 O O . LEU B 1 49 ? 4.797 12.93 4.844 1 98.75 49 LEU B O 1
ATOM 1437 N N . LYS B 1 50 ? 6.758 11.883 5.348 1 98.75 50 LYS B N 1
ATOM 1438 C CA . LYS B 1 50 ? 7.578 13.023 4.965 1 98.75 50 LYS B CA 1
ATOM 1439 C C . LYS B 1 50 ? 7.613 13.195 3.447 1 98.75 50 LYS B C 1
ATOM 1441 O O . LYS B 1 50 ? 7.73 12.219 2.709 1 98.75 50 LYS B O 1
ATOM 1446 N N . SER B 1 51 ? 7.535 14.453 3.121 1 98.75 51 SER B N 1
ATOM 1447 C CA . SER B 1 51 ? 7.691 14.852 1.728 1 98.75 51 SER B CA 1
ATOM 1448 C C . SER B 1 51 ? 6.719 14.102 0.824 1 98.75 51 SER B C 1
ATOM 1450 O O . SER B 1 51 ? 7.074 13.711 -0.291 1 98.75 51 SER B O 1
ATOM 1452 N N . CYS B 1 52 ? 5.477 13.859 1.284 1 98.62 52 CYS B N 1
ATOM 1453 C CA . CYS B 1 52 ? 4.434 13.25 0.464 1 98.62 52 CYS B CA 1
ATOM 1454 C C . CYS B 1 52 ? 3.725 14.297 -0.386 1 98.62 52 CYS B C 1
ATOM 1456 O O . CYS B 1 52 ? 3.812 15.492 -0.105 1 98.62 52 CYS B O 1
ATOM 1458 N N . ASN B 1 53 ? 3.107 13.828 -1.435 1 98.44 53 ASN B N 1
ATOM 1459 C CA . ASN B 1 53 ? 2.299 14.688 -2.295 1 98.44 53 ASN B CA 1
ATOM 1460 C C . ASN B 1 53 ? 0.814 14.344 -2.191 1 98.44 53 ASN B C 1
ATOM 1462 O O . ASN B 1 53 ? 0.36 13.352 -2.764 1 98.44 53 ASN B O 1
ATOM 1466 N N . PHE B 1 54 ? 0.045 15.242 -1.531 1 98.19 54 PHE B N 1
ATOM 1467 C CA . PHE B 1 54 ? -1.397 15.055 -1.42 1 98.19 54 PHE B CA 1
ATOM 1468 C C . PHE B 1 54 ? -2.133 15.891 -2.463 1 98.19 54 PHE B C 1
ATOM 1470 O O . PHE B 1 54 ? -3.361 15.836 -2.553 1 98.19 54 PHE B O 1
ATOM 1477 N N . GLU B 1 55 ? -1.401 16.641 -3.166 1 95.88 55 GLU B N 1
ATOM 1478 C CA . GLU B 1 55 ? -2.02 17.609 -4.066 1 95.88 55 GLU B CA 1
ATOM 1479 C C . GLU B 1 55 ? -2.342 16.984 -5.418 1 95.88 55 GLU B C 1
ATOM 1481 O O . GLU B 1 55 ? -1.467 16.406 -6.062 1 95.88 55 GLU B O 1
ATOM 1486 N N . ASP B 1 56 ? -3.646 17.094 -5.75 1 90.81 56 ASP B N 1
ATOM 1487 C CA . ASP B 1 56 ? -4.094 16.625 -7.062 1 90.81 56 ASP B CA 1
ATOM 1488 C C . ASP B 1 56 ? -4.41 17.812 -7.977 1 90.81 56 ASP B C 1
ATOM 1490 O O . ASP B 1 56 ? -5.312 18.609 -7.691 1 90.81 56 ASP B O 1
ATOM 1494 N N . PRO B 1 57 ? -3.668 17.891 -9.125 1 86.44 57 PRO B N 1
ATOM 1495 C CA . PRO B 1 57 ? -3.936 18.984 -10.055 1 86.44 57 PRO B CA 1
ATOM 1496 C C . PRO B 1 57 ? -5.355 18.953 -10.609 1 86.44 57 PRO B C 1
ATOM 1498 O O . PRO B 1 57 ? -5.875 19.984 -11.047 1 86.44 57 PRO B O 1
ATOM 1501 N N . SER B 1 58 ? -5.996 17.766 -10.555 1 87.25 58 SER B N 1
ATOM 1502 C CA . SER B 1 58 ? -7.344 17.625 -11.094 1 87.25 58 SER B CA 1
ATOM 1503 C C . SER B 1 58 ? -8.391 18.156 -10.117 1 87.25 58 SER B C 1
ATOM 1505 O O . SER B 1 58 ? -9.547 18.344 -10.477 1 87.25 58 SER B O 1
ATOM 1507 N N . GLY B 1 59 ? -8.031 18.453 -8.914 1 88 59 GLY B N 1
ATOM 1508 C CA . GLY B 1 59 ? -8.945 19.031 -7.941 1 88 59 GLY B CA 1
ATOM 1509 C C . GLY B 1 59 ? -9.445 18.016 -6.926 1 88 59 GLY B C 1
ATOM 1510 O O . GLY B 1 59 ? -10.156 18.375 -5.984 1 88 59 GLY B O 1
ATOM 1511 N N . LEU B 1 60 ? -9.07 16.812 -7.109 1 90.31 60 LEU B N 1
ATOM 1512 C CA . LEU B 1 60 ? -9.477 15.812 -6.121 1 90.31 60 LEU B CA 1
ATOM 1513 C C . LEU B 1 60 ? -8.672 15.961 -4.836 1 90.31 60 LEU B C 1
ATOM 1515 O O . LEU B 1 60 ? -7.441 15.859 -4.855 1 90.31 60 LEU B O 1
ATOM 1519 N N . LYS B 1 61 ? -9.383 16.203 -3.764 1 95.38 61 LYS B N 1
ATOM 1520 C CA . LYS B 1 61 ? -8.719 16.484 -2.496 1 95.38 61 LYS B CA 1
ATOM 1521 C C . LYS B 1 61 ? -8.492 15.203 -1.698 1 95.38 61 LYS B C 1
ATOM 1523 O O . LYS B 1 61 ? -9.352 14.328 -1.668 1 95.38 61 LYS B O 1
ATOM 1528 N N . ALA B 1 62 ? -7.316 15.039 -1.15 1 98.38 62 ALA B N 1
ATOM 1529 C CA . ALA B 1 62 ? -7.078 13.953 -0.204 1 98.38 62 ALA B CA 1
ATOM 1530 C C . ALA B 1 62 ? -7.934 14.117 1.049 1 98.38 62 ALA B C 1
ATOM 1532 O O . ALA B 1 62 ? -8.148 15.242 1.518 1 98.38 62 ALA B O 1
ATOM 1533 N N . ASN B 1 63 ? -8.469 13.078 1.485 1 98.62 63 ASN B N 1
ATOM 1534 C CA . ASN B 1 63 ? -9.406 13.109 2.609 1 98.62 63 ASN B CA 1
ATOM 1535 C C . ASN B 1 63 ? -8.914 12.25 3.768 1 98.62 63 ASN B C 1
ATOM 1537 O O . ASN B 1 63 ? -8.898 11.016 3.672 1 98.62 63 ASN B O 1
ATOM 1541 N N . LEU B 1 64 ? -8.492 12.867 4.844 1 98.75 64 LEU B N 1
ATOM 1542 C CA . LEU B 1 64 ? -8.055 12.18 6.055 1 98.75 64 LEU B CA 1
ATOM 1543 C C . LEU B 1 64 ? -8.953 12.531 7.234 1 98.75 64 LEU B C 1
ATOM 1545 O O . LEU B 1 64 ? -8.492 12.617 8.375 1 98.75 64 LEU B O 1
ATOM 1549 N N . GLU B 1 65 ? -10.219 12.781 6.902 1 98.75 65 GLU B N 1
ATOM 1550 C CA . GLU B 1 65 ? -11.172 13.148 7.945 1 98.75 65 GLU B CA 1
ATOM 1551 C C . GLU B 1 65 ? -11.211 12.094 9.047 1 98.75 65 GLU B C 1
ATOM 1553 O O . GLU B 1 65 ? -11.328 10.898 8.773 1 98.75 65 GLU B O 1
ATOM 1558 N N . GLY B 1 66 ? -11.047 12.539 10.227 1 98.69 66 GLY B N 1
ATOM 1559 C CA . GLY B 1 66 ? -11.195 11.672 11.391 1 98.69 66 GLY B CA 1
ATOM 1560 C C . GLY B 1 66 ? -10.031 10.719 11.57 1 98.69 66 GLY B C 1
ATOM 1561 O O . GLY B 1 66 ? -10.086 9.828 12.422 1 98.69 66 GLY B O 1
ATOM 1562 N N . ALA B 1 67 ? -9.008 10.82 10.852 1 98.81 67 ALA B N 1
ATOM 1563 C CA . ALA B 1 67 ? -7.863 9.914 10.945 1 98.81 67 ALA B CA 1
ATOM 1564 C C . ALA B 1 67 ? -7.09 10.141 12.242 1 98.81 67 ALA B C 1
ATOM 1566 O O . ALA B 1 67 ? -7.113 11.242 12.797 1 98.81 67 ALA B O 1
ATOM 1567 N N . ASN B 1 68 ? -6.574 9.102 12.742 1 98.94 68 ASN B N 1
ATOM 1568 C CA . ASN B 1 68 ? -5.609 9.195 13.836 1 98.94 68 ASN B CA 1
ATOM 1569 C C . ASN B 1 68 ? -4.191 9.398 13.312 1 98.94 68 ASN B C 1
ATOM 1571 O O . ASN B 1 68 ? -3.555 8.453 12.844 1 98.94 68 ASN B O 1
ATOM 1575 N N . LEU B 1 69 ? -3.68 10.594 13.5 1 98.81 69 LEU B N 1
ATOM 1576 C CA . LEU B 1 69 ? -2.361 10.969 13 1 98.81 69 LEU B CA 1
ATOM 1577 C C . LEU B 1 69 ? -1.449 11.398 14.148 1 98.81 69 LEU B C 1
ATOM 1579 O O . LEU B 1 69 ? -0.599 12.273 13.977 1 98.81 69 LEU B O 1
ATOM 1583 N N . LYS B 1 70 ? -1.759 10.797 15.289 1 98.56 70 LYS B N 1
ATOM 1584 C CA . LYS B 1 70 ? -0.938 11.117 16.453 1 98.56 70 LYS B CA 1
ATOM 1585 C C . LYS B 1 70 ? 0.525 10.758 16.219 1 98.56 70 LYS B C 1
ATOM 1587 O O . LYS B 1 70 ? 0.834 9.641 15.805 1 98.56 70 LYS B O 1
ATOM 1592 N N . GLY B 1 71 ? 1.364 11.734 16.438 1 98.44 71 GLY B N 1
ATOM 1593 C CA . GLY B 1 71 ? 2.797 11.492 16.375 1 98.44 71 GLY B CA 1
ATOM 1594 C C . GLY B 1 71 ? 3.305 11.281 14.953 1 98.44 71 GLY B C 1
ATOM 1595 O O . GLY B 1 71 ? 4.445 10.859 14.758 1 98.44 71 GLY B O 1
ATOM 1596 N N . VAL B 1 72 ? 2.561 11.594 13.906 1 98.81 72 VAL B N 1
ATOM 1597 C CA . VAL B 1 72 ? 2.975 11.391 12.523 1 98.81 72 VAL B CA 1
ATOM 1598 C C . VAL B 1 72 ? 4.004 12.445 12.133 1 98.81 72 VAL B C 1
ATOM 1600 O O . VAL B 1 72 ? 3.979 13.57 12.648 1 98.81 72 VAL B O 1
ATOM 1603 N N . ASP B 1 73 ? 4.918 12.07 11.305 1 98.75 73 ASP B N 1
ATOM 1604 C CA . ASP B 1 73 ? 5.844 13.031 10.703 1 98.75 73 ASP B CA 1
ATOM 1605 C C . ASP B 1 73 ? 5.461 13.336 9.258 1 98.75 73 ASP B C 1
ATOM 1607 O O . ASP B 1 73 ? 5.617 12.484 8.375 1 98.75 73 ASP B O 1
ATOM 1611 N N . MET B 1 74 ? 4.961 14.547 9 1 98.5 74 MET B N 1
ATOM 1612 C CA . MET B 1 74 ? 4.523 14.945 7.664 1 98.5 74 MET B CA 1
ATOM 1613 C C . MET B 1 74 ? 5.398 16.078 7.121 1 98.5 74 MET B C 1
ATOM 1615 O O . MET B 1 74 ? 4.984 16.797 6.215 1 98.5 74 MET B O 1
ATOM 1619 N N . GLU B 1 75 ? 6.621 16.188 7.711 1 98.06 75 GLU B N 1
ATOM 1620 C CA . GLU B 1 75 ? 7.477 17.328 7.375 1 98.06 75 GLU B CA 1
ATOM 1621 C C . GLU B 1 75 ? 7.695 17.422 5.871 1 98.06 75 GLU B C 1
ATOM 1623 O O . GLU B 1 75 ? 8.016 16.438 5.215 1 98.06 75 GLU B O 1
ATOM 1628 N N . GLY B 1 76 ? 7.441 18.594 5.332 1 97.88 76 GLY B N 1
ATOM 1629 C CA . GLY B 1 76 ? 7.746 18.891 3.943 1 97.88 76 GLY B CA 1
ATOM 1630 C C . GLY B 1 76 ? 6.691 18.391 2.979 1 97.88 76 GLY B C 1
ATOM 1631 O O . GLY B 1 76 ? 6.844 18.516 1.762 1 97.88 76 GLY B O 1
ATOM 1632 N N . SER B 1 77 ? 5.551 17.891 3.439 1 98.44 77 SER B N 1
ATOM 1633 C CA . SER B 1 77 ? 4.516 17.344 2.568 1 98.44 77 SER B CA 1
ATOM 1634 C C . SER B 1 77 ? 3.668 18.453 1.954 1 98.44 77 SER B C 1
ATOM 1636 O O . SER B 1 77 ? 3.496 19.516 2.553 1 98.44 77 SER B O 1
ATOM 1638 N N . GLN B 1 78 ? 3.287 18.266 0.748 1 98 78 GLN B N 1
ATOM 1639 C CA . GLN B 1 78 ? 2.373 19.141 0.033 1 98 78 GLN B CA 1
ATOM 1640 C C . GLN B 1 78 ? 0.921 18.734 0.26 1 98 78 GLN B C 1
ATOM 1642 O O . GLN B 1 78 ? 0.467 17.719 -0.269 1 98 78 GLN B O 1
ATOM 1647 N N . MET B 1 79 ? 0.179 19.578 0.992 1 97.88 79 MET B N 1
ATOM 1648 C CA . MET B 1 79 ? -1.129 19.141 1.474 1 97.88 79 MET B CA 1
ATOM 1649 C C . MET B 1 79 ? -2.189 20.203 1.192 1 97.88 79 MET B C 1
ATOM 1651 O O . MET B 1 79 ? -3.078 20.438 2.014 1 97.88 79 MET B O 1
ATOM 1655 N N . THR B 1 80 ? -1.988 20.875 0.029 1 96.38 80 THR B N 1
ATOM 1656 C CA . THR B 1 80 ? -2.953 21.906 -0.335 1 96.38 80 THR B CA 1
ATOM 1657 C C . THR B 1 80 ? -4.359 21.328 -0.419 1 96.38 80 THR B C 1
ATOM 1659 O O . THR B 1 80 ? -4.578 20.297 -1.073 1 96.38 80 THR B O 1
ATOM 1662 N N . GLY B 1 81 ? -5.25 21.922 0.287 1 95.88 81 GLY B N 1
ATOM 1663 C CA . GLY B 1 81 ? -6.66 21.578 0.188 1 95.88 81 GLY B CA 1
ATOM 1664 C C . GLY B 1 81 ? -7.008 20.297 0.906 1 95.88 81 GLY B C 1
ATOM 1665 O O . GLY B 1 81 ? -8.156 19.844 0.851 1 95.88 81 GLY B O 1
ATOM 1666 N N . ILE B 1 82 ? -6.129 19.719 1.665 1 98.31 82 ILE B N 1
ATOM 1667 C CA . ILE B 1 82 ? -6.352 18.438 2.322 1 98.31 82 ILE B CA 1
ATOM 1668 C C . ILE B 1 82 ? -7.449 18.578 3.375 1 98.31 82 ILE B C 1
ATOM 1670 O O . ILE B 1 82 ? -7.586 19.641 3.994 1 98.31 82 ILE B O 1
ATOM 1674 N N . ASN B 1 83 ? -8.281 17.578 3.465 1 98.5 83 ASN B N 1
ATOM 1675 C CA . ASN B 1 83 ? -9.289 17.531 4.523 1 98.5 83 ASN B CA 1
ATOM 1676 C C . ASN B 1 83 ? -8.781 16.75 5.738 1 98.5 83 ASN B C 1
ATOM 1678 O O . ASN B 1 83 ? -8.656 15.531 5.695 1 98.5 83 ASN B O 1
ATOM 1682 N N . LEU B 1 84 ? -8.531 17.484 6.789 1 98.56 84 LEU B N 1
ATOM 1683 C CA . LEU B 1 84 ? -8.094 16.922 8.055 1 98.56 84 LEU B CA 1
ATOM 1684 C C . LEU B 1 84 ? -9.133 17.156 9.148 1 98.56 84 LEU B C 1
ATOM 1686 O O . LEU B 1 84 ? -8.797 17.203 10.336 1 98.56 84 LEU B O 1
ATOM 1690 N N . ARG B 1 85 ? -10.398 17.297 8.703 1 98.25 85 ARG B N 1
ATOM 1691 C CA . ARG B 1 85 ? -11.477 17.578 9.648 1 98.25 85 ARG B CA 1
ATOM 1692 C C . ARG B 1 85 ? -11.57 16.5 10.719 1 98.25 85 ARG B C 1
ATOM 1694 O O . ARG B 1 85 ? -11.562 15.312 10.414 1 98.25 85 ARG B O 1
ATOM 1701 N N . VAL B 1 86 ? -11.57 16.953 11.984 1 98.12 86 VAL B N 1
ATOM 1702 C CA . VAL B 1 86 ? -11.781 16.156 13.188 1 98.12 86 VAL B CA 1
ATOM 1703 C C . VAL B 1 86 ? -10.68 15.094 13.289 1 98.12 86 VAL B C 1
ATOM 1705 O O . VAL B 1 86 ? -10.859 14.078 13.961 1 98.12 86 VAL B O 1
ATOM 1708 N N . ALA B 1 87 ? -9.586 15.203 12.609 1 98.69 87 ALA B N 1
ATOM 1709 C CA . ALA B 1 87 ? -8.438 14.312 12.758 1 98.69 87 ALA B CA 1
ATOM 1710 C C . ALA B 1 87 ? -7.656 14.633 14.023 1 98.69 87 ALA B C 1
ATOM 1712 O O . ALA B 1 87 ? -7.781 15.727 14.578 1 98.69 87 ALA B O 1
ATOM 1713 N N . THR B 1 88 ? -6.918 13.695 14.523 1 98.75 88 THR B N 1
ATOM 1714 C CA . THR B 1 88 ? -6.035 13.883 15.672 1 98.75 88 THR B CA 1
ATOM 1715 C C . THR B 1 88 ? -4.582 14 15.219 1 98.75 88 THR B C 1
ATOM 1717 O O . THR B 1 88 ? -3.982 13.008 14.789 1 98.75 88 THR B O 1
ATOM 1720 N N . LEU B 1 89 ? -3.979 15.195 15.406 1 98.5 89 LEU B N 1
ATOM 1721 C CA . LEU B 1 89 ? -2.594 15.422 15.008 1 98.5 89 LEU B CA 1
ATOM 1722 C C . LEU B 1 89 ? -1.719 15.719 16.219 1 98.5 89 LEU B C 1
ATOM 1724 O O . LEU B 1 89 ? -0.682 16.375 16.094 1 98.5 89 LEU B O 1
ATOM 1728 N N . LYS B 1 90 ? -2.217 15.203 17.359 1 98.06 90 LYS B N 1
ATOM 1729 C CA . LYS B 1 90 ? -1.44 15.445 18.578 1 98.06 90 LYS B CA 1
ATOM 1730 C C . LYS B 1 90 ? 0.006 14.992 18.406 1 98.06 90 LYS B C 1
ATOM 1732 O O . LYS B 1 90 ? 0.262 13.875 17.938 1 98.06 90 LYS B O 1
ATOM 1737 N N . ASN B 1 91 ? 0.932 15.898 18.656 1 98.38 91 ASN B N 1
ATOM 1738 C CA . ASN B 1 91 ? 2.371 15.664 18.625 1 98.38 91 ASN B CA 1
ATOM 1739 C C . ASN B 1 91 ? 2.873 15.438 17.203 1 98.38 91 ASN B C 1
ATOM 1741 O O . ASN B 1 91 ? 3.961 14.891 17 1 98.38 91 ASN B O 1
ATOM 1745 N N . ALA B 1 92 ? 2.191 15.766 16.188 1 98.56 92 ALA B N 1
ATOM 1746 C CA . ALA B 1 92 ? 2.621 15.594 14.797 1 98.56 92 ALA B CA 1
ATOM 1747 C C . ALA B 1 92 ? 3.643 16.656 14.398 1 98.56 92 ALA B C 1
ATOM 1749 O O . ALA B 1 92 ? 3.656 17.75 14.961 1 98.56 92 ALA B O 1
ATOM 1750 N N . LYS B 1 93 ? 4.48 16.312 13.484 1 97.94 93 LYS B N 1
ATOM 1751 C CA . LYS B 1 93 ? 5.445 17.25 12.898 1 97.94 93 LYS B CA 1
ATOM 1752 C C . LYS B 1 93 ? 4.984 17.719 11.523 1 97.94 93 LYS B C 1
ATOM 1754 O O . LYS B 1 93 ? 5.02 16.953 10.555 1 97.94 93 LYS B O 1
ATOM 1759 N N . LEU B 1 94 ? 4.656 19 11.477 1 97.44 94 LEU B N 1
ATOM 1760 C CA . LEU B 1 94 ? 4.102 19.547 10.25 1 97.44 94 LEU B CA 1
ATOM 1761 C C . LEU B 1 94 ? 4.969 20.688 9.719 1 97.44 94 LEU B C 1
ATOM 1763 O O . LEU B 1 94 ? 4.473 21.578 9.023 1 97.44 94 LEU B O 1
ATOM 1767 N N . LYS B 1 95 ? 6.293 20.609 10.078 1 96.12 95 LYS B N 1
ATOM 1768 C CA . LYS B 1 95 ? 7.18 21.688 9.648 1 96.12 95 LYS B CA 1
ATOM 1769 C C . LYS B 1 95 ? 7.254 21.766 8.125 1 96.12 95 LYS B C 1
ATOM 1771 O O . LYS B 1 95 ? 7.348 20.75 7.449 1 96.12 95 LYS B O 1
ATOM 1776 N N . ASN B 1 96 ? 7.156 23.016 7.609 1 96 96 ASN B N 1
ATOM 1777 C CA . ASN B 1 96 ? 7.371 23.344 6.203 1 96 96 ASN B CA 1
ATOM 1778 C C . ASN B 1 96 ? 6.344 22.672 5.305 1 96 96 ASN B C 1
ATOM 1780 O O . ASN B 1 96 ? 6.641 22.328 4.16 1 96 96 ASN B O 1
ATOM 1784 N N . CYS B 1 97 ? 5.215 22.328 5.809 1 96.88 97 CYS B N 1
ATOM 1785 C CA . CYS B 1 97 ? 4.145 21.766 4.988 1 96.88 97 CYS B CA 1
ATOM 1786 C C . CYS B 1 97 ? 3.373 22.859 4.27 1 96.88 97 CYS B C 1
ATOM 1788 O O . CYS B 1 97 ? 3.297 24 4.758 1 96.88 97 CYS B O 1
ATOM 1790 N N . ASN B 1 98 ? 2.859 22.562 3.125 1 96.44 98 ASN B N 1
ATOM 1791 C CA . ASN B 1 98 ? 1.86 23.391 2.465 1 96.44 98 ASN B CA 1
ATOM 1792 C C . ASN B 1 98 ? 0.442 22.984 2.85 1 96.44 98 ASN B C 1
ATOM 1794 O O . ASN B 1 98 ? -0.042 21.938 2.422 1 96.44 98 ASN B O 1
ATOM 1798 N N . LEU B 1 99 ? -0.223 23.844 3.609 1 96.38 99 LEU B N 1
ATOM 1799 C CA . LEU B 1 99 ? -1.577 23.578 4.078 1 96.38 99 LEU B CA 1
ATOM 1800 C C . LEU B 1 99 ? -2.551 24.641 3.578 1 96.38 99 LEU B C 1
ATOM 1802 O O . LEU B 1 99 ? -3.543 24.938 4.246 1 96.38 99 LEU B O 1
ATOM 1806 N N . ARG B 1 100 ? -2.16 25.141 2.387 1 93.5 100 ARG B N 1
ATOM 1807 C CA . ARG B 1 100 ? -3.057 26.125 1.812 1 93.5 100 ARG B CA 1
ATOM 1808 C C . ARG B 1 100 ? -4.441 25.547 1.557 1 93.5 100 ARG B C 1
ATOM 1810 O O . ARG B 1 100 ? -4.562 24.453 0.986 1 93.5 100 ARG B O 1
ATOM 1817 N N . GLY B 1 101 ? -5.41 26.234 2.076 1 93.38 101 GLY B N 1
ATOM 1818 C CA . GLY B 1 101 ? -6.789 25.828 1.835 1 93.38 101 GLY B CA 1
ATOM 1819 C C . GLY B 1 101 ? -7.164 24.547 2.547 1 93.38 101 GLY B C 1
ATOM 1820 O O . GLY B 1 101 ? -8.227 23.984 2.287 1 93.38 101 GLY B O 1
ATOM 1821 N N . ALA B 1 102 ? -6.41 24.078 3.482 1 96.56 102 ALA B N 1
ATOM 1822 C CA . ALA B 1 102 ? -6.711 22.828 4.195 1 96.56 102 ALA B CA 1
ATOM 1823 C C . ALA B 1 102 ? -7.875 23.031 5.164 1 96.56 102 ALA B C 1
ATOM 1825 O O . ALA B 1 102 ? -8.109 24.141 5.648 1 96.56 102 ALA B O 1
ATOM 1826 N N . THR B 1 103 ? -8.625 21.969 5.355 1 97.12 103 THR B N 1
ATOM 1827 C CA . THR B 1 103 ? -9.672 21.969 6.375 1 97.12 103 THR B CA 1
ATOM 1828 C C . THR B 1 103 ? -9.18 21.297 7.656 1 97.12 103 THR B C 1
ATOM 1830 O O . THR B 1 103 ? -9.008 20.078 7.703 1 97.12 103 THR B O 1
ATOM 1833 N N . LEU B 1 104 ? -8.969 22.125 8.664 1 97.19 104 LEU B N 1
ATOM 1834 C CA . LEU B 1 104 ? -8.492 21.641 9.953 1 97.19 104 LEU B CA 1
ATOM 1835 C C . LEU B 1 104 ? -9.539 21.859 11.039 1 97.19 104 LEU B C 1
ATOM 1837 O O . LEU B 1 104 ? -9.195 21.984 12.219 1 97.19 104 LEU B O 1
ATOM 1841 N N . ALA B 1 105 ? -10.773 21.953 10.602 1 96.38 105 ALA B N 1
ATOM 1842 C CA . ALA B 1 105 ? -11.859 22.188 11.555 1 96.38 105 ALA B CA 1
ATOM 1843 C C . ALA B 1 105 ? -11.984 21.031 12.531 1 96.38 105 ALA B C 1
ATOM 1845 O O . ALA B 1 105 ? -12.023 19.875 12.125 1 96.38 105 ALA B O 1
ATOM 1846 N N . GLY B 1 106 ? -11.953 21.359 13.82 1 96.5 106 GLY B N 1
ATOM 1847 C CA . GLY B 1 106 ? -12.148 20.359 14.852 1 96.5 106 GLY B CA 1
ATOM 1848 C C . GLY B 1 106 ? -10.938 19.469 15.055 1 96.5 106 GLY B C 1
ATOM 1849 O O . GLY B 1 106 ? -11.016 18.453 15.75 1 96.5 106 GLY B O 1
ATOM 1850 N N . THR B 1 107 ? -9.852 19.797 14.461 1 97.88 107 THR B N 1
ATOM 1851 C CA . THR B 1 107 ? -8.648 18.984 14.531 1 97.88 107 THR B CA 1
ATOM 1852 C C . THR B 1 107 ? -7.93 19.203 15.859 1 97.88 107 THR B C 1
ATOM 1854 O O . THR B 1 107 ? -7.918 20.312 16.391 1 97.88 107 THR B O 1
ATOM 1857 N N . ASP B 1 108 ? -7.344 18.156 16.375 1 98.12 108 ASP B N 1
ATOM 1858 C CA . ASP B 1 108 ? -6.473 18.266 17.531 1 98.12 108 ASP B CA 1
ATOM 1859 C C . ASP B 1 108 ? -5.02 18.5 17.125 1 98.12 108 ASP B C 1
ATOM 1861 O O . ASP B 1 108 ? -4.328 17.562 16.719 1 98.12 108 ASP B O 1
ATOM 1865 N N . LEU B 1 109 ? -4.555 19.703 17.328 1 97.5 109 LEU B N 1
ATOM 1866 C CA . LEU B 1 109 ? -3.195 20.078 16.938 1 97.5 109 LEU B CA 1
ATOM 1867 C C . LEU B 1 109 ? -2.32 20.281 18.172 1 97.5 109 LEU B C 1
ATOM 1869 O O . LEU B 1 109 ? -1.376 21.062 18.141 1 97.5 109 LEU B O 1
ATOM 1873 N N . GLU B 1 110 ? -2.725 19.562 19.234 1 97.06 110 GLU B N 1
ATOM 1874 C CA . GLU B 1 110 ? -1.973 19.719 20.469 1 97.06 110 GLU B CA 1
ATOM 1875 C C . GLU B 1 110 ? -0.502 19.359 20.281 1 97.06 110 GLU B C 1
ATOM 1877 O O . GLU B 1 110 ? -0.183 18.297 19.75 1 97.06 110 GLU B O 1
ATOM 1882 N N . ASN B 1 111 ? 0.348 20.281 20.562 1 97.38 111 ASN B N 1
ATOM 1883 C CA . ASN B 1 111 ? 1.798 20.125 20.547 1 97.38 111 ASN B CA 1
ATOM 1884 C C . ASN B 1 111 ? 2.32 19.906 19.125 1 97.38 111 ASN B C 1
ATOM 1886 O O . ASN B 1 111 ? 3.389 19.312 18.938 1 97.38 111 ASN B O 1
ATOM 1890 N N . CYS B 1 112 ? 1.624 20.281 18.141 1 96.25 112 CYS B N 1
ATOM 1891 C CA . CYS B 1 112 ? 2.105 20.156 16.766 1 96.25 112 CYS B CA 1
ATOM 1892 C C . CYS B 1 112 ? 3.123 21.234 16.453 1 96.25 112 CYS B C 1
ATOM 1894 O O . CYS B 1 112 ? 3.049 22.344 16.984 1 96.25 112 CYS B O 1
ATOM 1896 N N . ASP B 1 113 ? 4.027 20.906 15.633 1 94.5 113 ASP B N 1
ATOM 1897 C CA . ASP B 1 113 ? 4.965 21.891 15.094 1 94.5 113 ASP B CA 1
ATOM 1898 C C . ASP B 1 113 ? 4.566 22.312 13.688 1 94.5 113 ASP B C 1
ATOM 1900 O O . ASP B 1 113 ? 4.766 21.562 12.727 1 94.5 113 ASP B O 1
ATOM 1904 N N . LEU B 1 114 ? 4.074 23.516 13.523 1 94.38 114 LEU B N 1
ATOM 1905 C CA . LEU B 1 114 ? 3.623 24.016 12.234 1 94.38 114 LEU B CA 1
ATOM 1906 C C . LEU B 1 114 ? 4.582 25.078 11.695 1 94.38 114 LEU B C 1
ATOM 1908 O O . LEU B 1 114 ? 4.199 25.906 10.867 1 94.38 114 LEU B O 1
ATOM 1912 N N . SER B 1 115 ? 5.82 25.031 12.219 1 92 115 SER B N 1
ATOM 1913 C CA . SER B 1 115 ? 6.801 26.031 11.789 1 92 115 SER B CA 1
ATOM 1914 C C . SER B 1 115 ? 7.039 25.969 10.289 1 92 115 SER B C 1
ATOM 1916 O O . SER B 1 115 ? 7.199 24.875 9.727 1 92 115 SER B O 1
ATOM 1918 N N . GLY B 1 116 ? 6.969 27.094 9.609 1 92.31 116 GLY B N 1
ATOM 1919 C CA . GLY B 1 116 ? 7.266 27.188 8.188 1 92.31 116 GLY B CA 1
ATOM 1920 C C . GLY B 1 116 ? 6.105 26.766 7.309 1 92.31 116 GLY B C 1
ATOM 1921 O O . GLY B 1 116 ? 6.242 26.703 6.086 1 92.31 116 GLY B O 1
ATOM 1922 N N . CYS B 1 117 ? 4.953 26.531 7.867 1 93.12 117 CYS B N 1
ATOM 1923 C CA . CYS B 1 117 ? 3.805 26.078 7.094 1 93.12 117 CYS B CA 1
ATOM 1924 C C . CYS B 1 117 ? 3.123 27.25 6.398 1 93.12 117 CYS B C 1
ATOM 1926 O O . CYS B 1 117 ? 3.209 28.391 6.863 1 93.12 117 CYS B O 1
ATOM 1928 N N . ASP B 1 118 ? 2.561 26.984 5.309 1 93.06 118 ASP B N 1
ATOM 1929 C CA . ASP B 1 1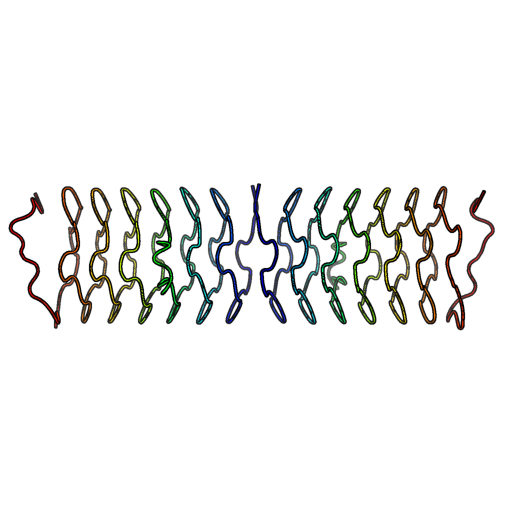18 ? 1.64 27.906 4.656 1 93.06 118 ASP B CA 1
ATOM 1930 C C . ASP B 1 118 ? 0.19 27.578 5 1 93.06 118 ASP B C 1
ATOM 1932 O O . ASP B 1 118 ? -0.341 26.562 4.547 1 93.06 118 ASP B O 1
ATOM 1936 N N . LEU B 1 119 ? -0.501 28.406 5.73 1 93.38 119 LEU B N 1
ATOM 1937 C CA . LEU B 1 119 ? -1.865 28.156 6.184 1 93.38 119 LEU B CA 1
ATOM 1938 C C . LEU B 1 119 ? -2.842 29.125 5.527 1 93.38 119 LEU B C 1
ATOM 1940 O O . LEU B 1 119 ? -3.934 29.359 6.047 1 93.38 119 LEU B O 1
ATOM 1944 N N . GLN B 1 120 ? -2.373 29.641 4.426 1 91.69 120 GLN B N 1
ATOM 1945 C CA . GLN B 1 120 ? -3.256 30.562 3.732 1 91.69 120 GLN B CA 1
ATOM 1946 C C . GLN B 1 120 ? -4.609 29.922 3.436 1 91.69 120 GLN B C 1
ATOM 1948 O O . GLN B 1 120 ? -4.672 28.828 2.895 1 91.69 120 GLN B O 1
ATOM 1953 N N . GLU B 1 121 ? -5.707 30.516 3.895 1 91.62 121 GLU B N 1
ATOM 1954 C CA . GLU B 1 121 ? -7.094 30.125 3.658 1 91.62 121 GLU B CA 1
ATOM 1955 C C . GLU B 1 121 ? -7.422 28.797 4.328 1 91.62 121 GLU B C 1
ATOM 1957 O O . GLU B 1 121 ? -8.406 28.141 3.977 1 91.62 121 GLU B O 1
ATOM 1962 N N . ALA B 1 122 ? -6.613 28.359 5.219 1 94.06 122 ALA B N 1
ATOM 1963 C CA . ALA B 1 122 ? -6.938 27.141 5.965 1 94.06 122 ALA B CA 1
ATOM 1964 C C . ALA B 1 122 ? -8.055 27.406 6.973 1 94.06 122 ALA B C 1
ATOM 1966 O O . ALA B 1 122 ? -8.141 28.5 7.539 1 94.06 122 ALA B O 1
ATOM 1967 N N . ASN B 1 123 ? -8.891 26.453 7.152 1 93.5 123 ASN B N 1
ATOM 1968 C CA . ASN B 1 123 ? -9.969 26.531 8.133 1 93.5 123 ASN B CA 1
ATOM 1969 C C . ASN B 1 123 ? -9.578 25.844 9.438 1 93.5 123 ASN B C 1
ATOM 1971 O O . ASN B 1 123 ? -9.484 24.609 9.5 1 93.5 123 ASN B O 1
ATOM 1975 N N . LEU B 1 124 ? -9.414 26.578 10.508 1 94 124 LEU B N 1
ATOM 1976 C CA . LEU B 1 124 ? -8.977 26.031 11.789 1 94 124 LEU B CA 1
ATOM 1977 C C . LEU B 1 124 ? -10.102 26.125 12.82 1 94 124 LEU B C 1
ATOM 1979 O O . LEU B 1 124 ? -9.852 26 14.023 1 94 124 LEU B O 1
ATOM 1983 N N . ARG B 1 125 ? -11.312 26.328 12.414 1 92.25 125 ARG B N 1
ATOM 1984 C CA . ARG B 1 125 ? -12.43 26.5 13.336 1 92.25 125 ARG B CA 1
ATOM 1985 C C . ARG B 1 125 ? -12.562 25.312 14.273 1 92.25 125 ARG B C 1
ATOM 1987 O O . ARG B 1 125 ? -12.617 24.156 13.82 1 92.25 125 ARG B O 1
ATOM 1994 N N . GLY B 1 126 ? -12.531 25.562 15.562 1 94.25 126 GLY B N 1
ATOM 1995 C CA . GLY B 1 126 ? -12.766 24.531 16.562 1 94.25 126 GLY B CA 1
ATOM 1996 C C . GLY B 1 126 ? -11.555 23.656 16.797 1 94.25 126 GLY B C 1
ATOM 1997 O O . GLY B 1 126 ? -11.648 22.641 17.5 1 94.25 126 GLY B O 1
ATOM 1998 N N . SER B 1 127 ? -10.453 24.016 16.203 1 94.88 127 SER B N 1
ATOM 1999 C CA . SER B 1 127 ? -9.258 23.203 16.422 1 94.88 127 SER B CA 1
ATOM 2000 C C . SER B 1 127 ? -8.656 23.453 17.797 1 94.88 127 SER B C 1
ATOM 2002 O O . SER B 1 127 ? -8.844 24.516 18.375 1 94.88 127 SER B O 1
ATOM 2004 N N . ASN B 1 128 ? -8.023 22.453 18.328 1 95.5 128 ASN B N 1
ATOM 2005 C CA . ASN B 1 128 ? -7.227 22.578 19.531 1 95.5 128 ASN B CA 1
ATOM 2006 C C . ASN B 1 128 ? -5.762 22.875 19.219 1 95.5 128 ASN B C 1
ATOM 2008 O O . ASN B 1 128 ? -5.059 22.016 18.672 1 95.5 128 ASN B O 1
ATOM 2012 N N . VAL B 1 129 ? -5.262 23.984 19.656 1 93.81 129 VAL B N 1
ATOM 2013 C CA . VAL B 1 129 ? -3.904 24.359 19.281 1 93.81 129 VAL B CA 1
ATOM 2014 C C . VAL B 1 129 ? -3.033 24.484 20.531 1 93.81 129 VAL B C 1
ATOM 2016 O O . VAL B 1 129 ? -2.016 25.188 20.516 1 93.81 129 VAL B O 1
ATOM 2019 N N . LYS B 1 130 ? -3.516 23.828 21.578 1 93.12 130 LYS B N 1
ATOM 2020 C CA . LYS B 1 130 ? -2.727 23.891 22.812 1 93.12 130 LYS B CA 1
ATOM 2021 C C . LYS B 1 130 ? -1.306 23.391 22.578 1 93.12 130 LYS B C 1
ATOM 2023 O O . LYS B 1 130 ? -1.107 22.266 22.125 1 93.12 130 LYS B O 1
ATOM 2028 N N . GLY B 1 131 ? -0.297 24.25 22.828 1 93.94 131 GLY B N 1
ATOM 2029 C CA . GLY B 1 131 ? 1.104 23.875 22.75 1 93.94 131 GLY B CA 1
ATOM 2030 C C . GLY B 1 131 ? 1.624 23.844 21.328 1 93.94 131 GLY B C 1
ATOM 2031 O O . GLY B 1 131 ? 2.787 23.516 21.078 1 93.94 131 GLY B O 1
ATOM 2032 N N . ALA B 1 132 ? 0.81 24.219 20.375 1 93.19 132 ALA B N 1
ATOM 2033 C CA . ALA B 1 132 ? 1.255 24.219 18.984 1 93.19 132 ALA B CA 1
ATOM 2034 C C . ALA B 1 132 ? 2.27 25.328 18.734 1 93.19 132 ALA B C 1
ATOM 2036 O O . ALA B 1 132 ? 2.209 26.391 19.359 1 93.19 132 ALA B O 1
ATOM 2037 N N . ILE B 1 133 ? 3.176 25.094 17.891 1 89.69 133 ILE B N 1
ATOM 2038 C CA . ILE B 1 133 ? 4.227 26.047 17.547 1 89.69 133 ILE B CA 1
ATOM 2039 C C . ILE B 1 133 ? 3.992 26.578 16.125 1 89.69 133 ILE B C 1
ATOM 2041 O O . ILE B 1 133 ? 3.879 25.812 15.172 1 89.69 133 ILE B O 1
ATOM 2045 N N . PHE B 1 134 ? 3.938 27.875 15.906 1 86.44 134 PHE B N 1
ATOM 2046 C CA . PHE B 1 134 ? 3.67 28.516 14.625 1 86.44 134 PHE B CA 1
ATOM 2047 C C . PHE B 1 134 ? 4.824 29.422 14.227 1 86.44 134 PHE B C 1
ATOM 2049 O O . PHE B 1 134 ? 4.605 30.547 13.773 1 86.44 134 PHE B O 1
ATOM 2056 N N . GLU B 1 135 ? 5.996 29.078 14.367 1 85.25 135 GLU B N 1
ATOM 2057 C CA . GLU B 1 135 ? 7.113 29.969 14.039 1 85.25 135 GLU B CA 1
ATOM 2058 C C . GLU B 1 135 ? 7.363 30.016 12.539 1 85.25 135 GLU B C 1
ATOM 2060 O O . GLU B 1 135 ? 7.25 28.984 11.859 1 85.25 135 GLU B O 1
ATOM 2065 N N . GLU B 1 136 ? 7.676 31.25 11.922 1 82.31 136 GLU B N 1
ATOM 2066 C CA . GLU B 1 136 ? 8.102 31.469 10.539 1 82.31 136 GLU B CA 1
ATOM 2067 C C . GLU B 1 136 ? 7.008 31.062 9.555 1 82.31 136 GLU B C 1
ATOM 2069 O O . GLU B 1 136 ? 7.285 30.406 8.555 1 82.31 136 GLU B O 1
ATOM 2074 N N . MET B 1 137 ? 5.84 31.578 9.953 1 79.44 137 MET B N 1
ATOM 2075 C CA . MET B 1 137 ? 4.742 31.266 9.047 1 79.44 137 MET B CA 1
ATOM 2076 C C . MET B 1 137 ? 4.82 32.094 7.773 1 79.44 137 MET B C 1
ATOM 2078 O O . MET B 1 137 ? 5.184 33.281 7.828 1 79.44 137 MET B O 1
ATOM 2082 N N . LEU B 1 138 ? 4.629 31.438 6.711 1 74.94 138 LEU B N 1
ATOM 2083 C CA . LEU B 1 138 ? 4.66 32.156 5.449 1 74.94 138 LEU B CA 1
ATOM 2084 C C . LEU B 1 138 ? 3.48 33.125 5.348 1 74.94 138 LEU B C 1
ATOM 2086 O O . LEU B 1 138 ? 3.607 34.219 4.785 1 74.94 138 LEU B O 1
ATOM 2090 N N . THR B 1 139 ? 2.279 32.688 5.746 1 72.19 139 THR B N 1
ATOM 2091 C CA . THR B 1 139 ? 1.101 33.562 5.805 1 72.19 139 THR B CA 1
ATOM 2092 C C . THR B 1 139 ? 0.528 33.594 7.219 1 72.19 139 THR B C 1
ATOM 2094 O O . THR B 1 139 ? 0.437 32.562 7.883 1 72.19 139 THR B O 1
ATOM 2097 N N . PRO B 1 140 ? 0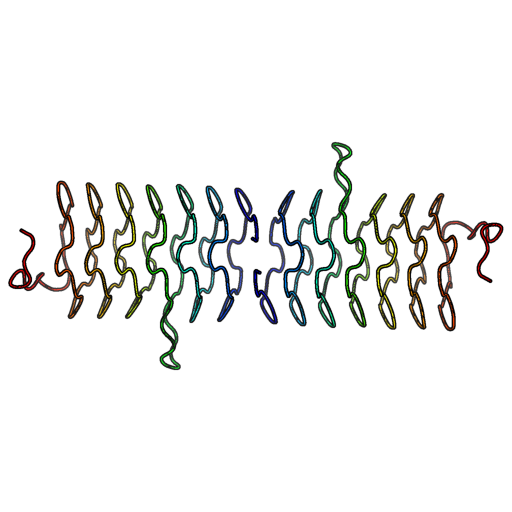.322 34.938 7.656 1 62.34 140 PRO B N 1
ATOM 2098 C CA . PRO B 1 140 ? -0.207 35.062 9.016 1 62.34 140 PRO B CA 1
ATOM 2099 C C . PRO B 1 140 ? -1.538 34.312 9.203 1 62.34 140 PRO B C 1
ATOM 2101 O O . PRO B 1 140 ? -2.299 34.188 8.242 1 62.34 140 PRO B O 1
ATOM 2104 N N . LEU B 1 141 ? -1.686 33.594 10.281 1 61.06 141 LEU B N 1
ATOM 2105 C CA . LEU B 1 141 ? -2.918 32.906 10.656 1 61.06 141 LEU B CA 1
ATOM 2106 C C . LEU B 1 141 ? -4.047 33.906 10.891 1 61.06 141 LEU B C 1
ATOM 2108 O O . LEU B 1 141 ? -3.844 34.938 11.539 1 61.06 141 LEU B O 1
ATOM 2112 N N . HIS B 1 142 ? -4.805 34.219 9.938 1 52.41 142 HIS B N 1
ATOM 2113 C CA . HIS B 1 142 ? -5.926 35.062 10.32 1 52.41 142 HIS B CA 1
ATOM 2114 C C . HIS B 1 142 ? -6.738 34.438 11.445 1 52.41 142 HIS B C 1
ATOM 2116 O O . HIS B 1 142 ? -7.316 33.344 11.266 1 52.41 142 HIS B O 1
ATOM 2122 N N . MET B 1 143 ? -6.168 34.469 12.633 1 47.09 143 MET B N 1
ATOM 2123 C CA . MET B 1 143 ? -6.727 34 13.891 1 47.09 143 MET B CA 1
ATOM 2124 C C . MET B 1 143 ? -8.203 34.344 14.008 1 47.09 143 MET B C 1
ATOM 2126 O O . MET B 1 143 ? -8.82 34.125 15.047 1 47.09 143 MET B O 1
ATOM 2130 N N . SER B 1 144 ? -8.656 35.188 13.195 1 40.47 144 SER B N 1
ATOM 2131 C CA . SER B 1 144 ? -10.031 35.469 13.562 1 40.47 144 SER B CA 1
ATOM 2132 C C . SER B 1 144 ? -10.828 34.219 13.828 1 40.47 144 SER B C 1
ATOM 2134 O O . SER B 1 144 ? -11.93 34.25 14.383 1 40.47 144 SER B O 1
ATOM 2136 N N . GLN B 1 145 ? -10.516 33.062 13.102 1 42.94 145 GLN B N 1
ATOM 2137 C CA . GLN B 1 145 ? -11.398 31.922 13.297 1 42.94 145 GLN B CA 1
ATOM 2138 C C . GLN B 1 145 ? -11.07 31.203 14.602 1 42.94 145 GLN B C 1
ATOM 2140 O O . GLN B 1 145 ? -9.906 31.109 14.992 1 42.94 145 GLN B O 1
ATOM 2145 N N . SER B 1 146 ? -12.039 30.828 15.727 1 39.09 146 SER B N 1
ATOM 2146 C CA . SER B 1 146 ? -12.102 30.672 17.172 1 39.09 146 SER B CA 1
ATOM 2147 C C . SER B 1 146 ? -11.109 29.625 17.656 1 39.09 146 SER B C 1
ATOM 2149 O O . SER B 1 146 ? -11.266 28.438 17.375 1 39.09 146 SER B O 1
ATOM 2151 N N . VAL B 1 147 ?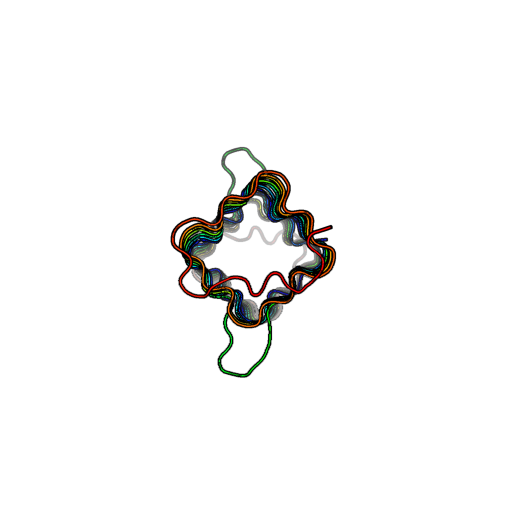 -9.789 29.766 17.562 1 43 147 VAL B N 1
ATOM 2152 C CA . VAL B 1 147 ? -8.906 29.094 18.516 1 43 147 VAL B CA 1
ATOM 2153 C C . VAL B 1 147 ? -9.391 29.344 19.938 1 43 147 VAL B C 1
ATOM 2155 O O . VAL B 1 147 ? -9.359 30.469 20.422 1 43 147 VAL B O 1
ATOM 2158 N N . ARG B 1 148 ? -10.648 28.969 20.328 1 40.22 148 ARG B N 1
ATOM 2159 C CA . ARG B 1 148 ? -11.055 29.094 21.734 1 40.22 148 ARG B CA 1
ATOM 2160 C C . ARG B 1 148 ? -10.297 28.094 22.594 1 40.22 148 ARG B C 1
ATOM 2162 O O . ARG B 1 148 ? -9.945 27 22.141 1 40.22 148 ARG B O 1
#

Radius of gyration: 22.61 Å; Cα contacts (8 Å, |Δi|>4): 1108; chains: 2; bounding box: 26×74×44 Å

Organism: NCBI:txid35019

Secondary structure (DSSP, 8-state):
--B-TT-B-TT-B-TT-B-TT-B-TT-B-TT-B-TT-B-TT-B-TT-B-TT-B---TTSPPPB-TT-B-TT-B-TT-B-TT-B-TT-B-TT-B-TT-B-TT-B-TT-B-TT-B-TT-B-TT-B-TT-B-TT-B-TT-SS---TTS---/--B-TT-B-TT-B-TT-B-TT-B-TT-B-TT-B-TT-B-TT-B-TT-B-TT-B---TTSPPPB-TT-B-TT-B-TT-B-TT-B-TT-B-TT-B-TT-B-TT-B-TT-B-TT-B-TT-B-TT-B-TT-B-TT-B-TT-SS---TTS---